Protein AF-Q5NA67-F1 (afdb_monomer_lite)

Radius of gyration: 21.15 Å; chains: 1; bounding box: 62×51×60 Å

Sequence (283 aa):
MPSSVLDLQQENISRIQEDLTSGQLRVTVIGILKDHYSAYRSIHSKIYKILTLCWLNLNVPMFAVVHPMSCLAKIHLNDVRITDEALRRMVILSPSLRVLTLFYCNGPLAMIIASSRKLSSLIIVECNNVRGVVVMPDSPLHNFHCMGSPLSPFNLSGGARLLTDLLFCFNPPILGHQVLREWFRNNLPFLSNITSLSICSNTLQVVSFLRHPGANLDMAILDNFQSLTMLELTMLEFKAVGLGNIFVFLKSCHRPNLKKFLVTDRTIHDSDIRFEEDFPGSL

Foldseek 3Di:
DDDDPDPPPPPFDWDWDWDQDPNFTEIEIDTEDPPLAPVLVVVQVDLGQEYEYECYEFDPVSLVDGAQSANHAEYHYALYAYAQNRQVSVQVSHLNHAYYEHHNYEHNHAEAEQPRLNHQEYYYEAHANHQEYEYDLNHLHAYYAYEEEHPAAYAPPNVLLNHAEYHDEHDYDPPCLVRLLVNLLRCLVSQLNHQEYHYELVSLVSVLVCPPVPNPRDLVSLCSQQNHAYYEYEYQDDDPVSVVSVVSNVVSNVDHNHNYYYYHYDPDDVPPPDDPPDDDDDD

pLDDT: mean 71.64, std 18.31, range [24.86, 95.19]

Secondary structure (DSSP, 8-state):
--------------EEEEEEETTEEEEEEES--SSTTHHHHHHTTS--SEEEEES-EE-GGGGSS----TT--EEEEES-EE-HHHHHHHHHT-TT--EEEEES-BSS--EEEE--TT--EEEEES-TT--EEEE-TT----EEEEEE--SS--B-TTGGGG--EEEEEE---TTHHHHHHHHHHHHGGG-TT-SEEEEEHHHHHHHHHTTSTT----GGGGGTTTT--EEEEEESS--HHHHHHHHHHHTTSSS---SEEEEEE----TT-------PPP--

InterPro domains:
  IPR032675 Leucine-rich repeat domain superfamily [G3DSA:3.80.10.10] (46-275)
  IPR053772 FBD-associated F-box protein At1g61320/At1g61330-like [PTHR34145] (50-263)
  IPR055357 At1g61320/AtMIF1, LRR domain [PF23622] (66-202)

Organism: Oryza sativa subsp. japonica (NCBI:txid39947)

Structure (mmCIF, N/CA/C/O backbone):
data_AF-Q5NA67-F1
#
_entry.id   AF-Q5NA67-F1
#
loop_
_atom_site.group_PDB
_atom_site.id
_atom_site.type_symbol
_atom_site.label_atom_id
_atom_site.label_alt_id
_atom_site.label_comp_id
_atom_site.label_asym_id
_atom_site.label_entity_id
_atom_site.label_seq_id
_atom_site.pdbx_PDB_ins_code
_atom_site.Cartn_x
_atom_site.Cartn_y
_atom_site.Cartn_z
_atom_site.occupancy
_atom_site.B_iso_or_equiv
_atom_site.auth_seq_id
_atom_site.auth_comp_id
_atom_site.auth_asym_id
_atom_site.auth_atom_id
_atom_site.pdbx_PDB_model_num
ATOM 1 N N . MET A 1 1 ? 41.063 -35.921 -4.785 1.00 39.25 1 MET A N 1
ATOM 2 C CA . MET A 1 1 ? 40.232 -34.810 -5.288 1.00 39.25 1 MET A CA 1
ATOM 3 C C . MET A 1 1 ? 39.916 -35.056 -6.749 1.00 39.25 1 MET A C 1
ATOM 5 O O . MET A 1 1 ? 40.856 -35.219 -7.516 1.00 39.25 1 MET A O 1
ATOM 9 N N . PRO A 1 2 ? 38.632 -35.067 -7.122 1.00 29.97 2 PRO A N 1
ATOM 10 C CA . PRO A 1 2 ? 38.226 -34.614 -8.439 1.00 29.97 2 PRO A CA 1
ATOM 11 C C . PRO A 1 2 ? 37.226 -33.462 -8.300 1.00 29.97 2 PRO A C 1
ATOM 13 O O . PRO A 1 2 ? 36.121 -33.608 -7.784 1.00 29.97 2 PRO A O 1
ATOM 16 N N . SER A 1 3 ? 37.661 -32.300 -8.766 1.00 32.56 3 SER A N 1
ATOM 17 C CA . SER A 1 3 ? 36.846 -31.144 -9.105 1.00 32.56 3 SER A CA 1
ATOM 18 C C . SER A 1 3 ? 35.935 -31.495 -10.283 1.00 32.56 3 SER A C 1
ATOM 20 O O . SER A 1 3 ? 36.378 -31.539 -11.426 1.00 32.56 3 SER A O 1
ATOM 22 N N . SER A 1 4 ? 34.663 -31.744 -9.993 1.00 30.34 4 SER A N 1
ATOM 23 C CA . SER A 1 4 ? 33.571 -31.647 -10.965 1.00 30.34 4 SER A CA 1
ATOM 24 C C . SER A 1 4 ? 32.454 -30.836 -10.318 1.00 30.34 4 SER A C 1
ATOM 26 O O . SER A 1 4 ? 31.393 -31.331 -9.955 1.00 30.34 4 SER A O 1
ATOM 28 N N . VAL A 1 5 ? 32.748 -29.554 -10.093 1.00 33.19 5 VAL A N 1
ATOM 29 C CA . VAL A 1 5 ? 31.688 -28.563 -9.934 1.00 33.19 5 VAL A CA 1
ATOM 30 C C . VAL A 1 5 ? 31.055 -28.460 -11.308 1.00 33.19 5 VAL A C 1
ATOM 32 O O . VAL A 1 5 ? 31.714 -28.063 -12.263 1.00 33.19 5 VAL A O 1
ATOM 35 N N . LEU A 1 6 ? 29.815 -28.931 -11.387 1.00 30.88 6 LEU A N 1
ATOM 36 C CA . LEU A 1 6 ? 28.920 -28.761 -12.514 1.00 30.88 6 LEU A CA 1
ATOM 37 C C . LEU A 1 6 ? 29.076 -27.358 -13.108 1.00 30.88 6 LEU A C 1
ATOM 39 O O . LEU A 1 6 ? 28.702 -26.368 -12.477 1.00 30.88 6 LEU A O 1
ATOM 43 N N . ASP A 1 7 ? 29.576 -27.305 -14.340 1.00 28.64 7 ASP A N 1
ATOM 44 C CA . ASP A 1 7 ? 29.301 -26.232 -15.285 1.00 28.64 7 ASP A CA 1
ATOM 45 C C . ASP A 1 7 ? 27.786 -26.212 -15.539 1.00 28.64 7 ASP A C 1
ATOM 47 O O . ASP A 1 7 ? 27.274 -26.730 -16.531 1.00 28.64 7 ASP A O 1
ATOM 51 N N . LEU A 1 8 ? 27.035 -25.630 -14.602 1.00 31.00 8 LEU A N 1
ATOM 52 C CA . LEU A 1 8 ? 25.711 -25.106 -14.885 1.00 31.00 8 LEU A CA 1
ATOM 53 C C . LEU A 1 8 ? 25.929 -23.875 -15.759 1.00 31.00 8 LEU A C 1
ATOM 55 O O . LEU A 1 8 ? 26.087 -22.756 -15.270 1.00 31.00 8 LEU A O 1
ATOM 59 N N . GLN A 1 9 ? 25.964 -24.102 -17.073 1.00 33.19 9 GLN A N 1
ATOM 60 C CA . GLN A 1 9 ? 25.672 -23.058 -18.039 1.00 33.19 9 GLN A CA 1
ATOM 61 C C . GLN A 1 9 ? 24.394 -22.350 -17.579 1.00 33.19 9 GLN A C 1
ATOM 63 O O . GLN A 1 9 ? 23.318 -22.939 -17.504 1.00 33.19 9 GLN A O 1
ATOM 68 N N . GLN A 1 10 ? 24.550 -21.088 -17.192 1.00 38.06 10 GLN A N 1
ATOM 69 C CA . GLN A 1 10 ? 23.479 -20.207 -16.757 1.00 38.06 10 GLN A CA 1
ATOM 70 C C . GLN A 1 10 ? 22.641 -19.855 -17.995 1.00 38.06 10 GLN A C 1
ATOM 72 O O . GLN A 1 10 ? 22.840 -18.821 -18.634 1.00 38.06 10 GLN A O 1
ATOM 77 N N . GLU A 1 11 ? 21.758 -20.767 -18.401 1.00 37.97 11 GLU A N 1
ATOM 78 C CA . GLU A 1 11 ? 20.782 -20.514 -19.454 1.00 37.97 11 GLU A CA 1
ATOM 79 C C . GLU A 1 11 ? 19.858 -19.376 -18.998 1.00 37.97 11 GLU A C 1
ATOM 81 O O . GLU A 1 11 ? 19.119 -19.475 -18.016 1.00 37.97 11 GLU A O 1
ATOM 86 N N . ASN A 1 12 ? 19.958 -18.244 -19.699 1.00 51.28 12 ASN A N 1
ATOM 87 C CA . ASN A 1 12 ? 19.170 -17.038 -19.466 1.00 51.28 12 ASN A CA 1
ATOM 88 C C . ASN A 1 12 ? 17.724 -17.274 -19.920 1.00 51.28 12 ASN A C 1
ATOM 90 O O . ASN A 1 12 ? 17.348 -16.929 -21.040 1.00 51.28 12 ASN A O 1
ATOM 94 N N . ILE A 1 13 ? 16.902 -17.872 -19.064 1.00 50.22 13 ILE A N 1
ATOM 95 C CA . ILE A 1 13 ? 15.503 -18.141 -19.394 1.00 50.22 13 ILE A CA 1
ATOM 96 C C . ILE A 1 13 ? 14.658 -16.935 -18.975 1.00 50.22 13 ILE A C 1
ATOM 98 O O . ILE A 1 13 ? 14.416 -16.704 -17.791 1.00 50.22 13 ILE A O 1
ATOM 102 N N . SER A 1 14 ? 14.194 -16.166 -19.964 1.00 58.38 14 SER A N 1
ATOM 103 C CA . SER A 1 14 ? 13.065 -15.251 -19.780 1.00 58.38 14 SER A CA 1
ATOM 104 C C . SER A 1 14 ? 11.802 -15.884 -20.359 1.00 58.38 14 SER A C 1
ATOM 106 O O . SER A 1 14 ? 11.823 -16.403 -21.474 1.00 58.38 14 SER A O 1
ATOM 108 N N . ARG A 1 15 ? 10.709 -15.890 -19.594 1.00 64.75 15 ARG A N 1
ATOM 109 C CA . ARG A 1 15 ? 9.411 -16.432 -20.015 1.00 64.75 15 ARG A CA 1
ATOM 110 C C . ARG A 1 15 ? 8.399 -15.299 -20.046 1.00 64.75 15 ARG A C 1
ATOM 112 O O . ARG A 1 15 ? 8.227 -14.599 -19.051 1.00 64.75 15 ARG A O 1
ATOM 119 N N . ILE A 1 16 ? 7.741 -15.137 -21.190 1.00 71.31 16 ILE A N 1
ATOM 120 C CA . ILE A 1 16 ? 6.563 -14.283 -21.340 1.00 71.31 16 ILE A CA 1
ATOM 121 C C . ILE A 1 16 ? 5.359 -15.214 -21.410 1.00 71.31 16 ILE A C 1
ATOM 123 O O . ILE A 1 16 ? 5.291 -16.077 -22.283 1.00 71.31 16 ILE A O 1
ATOM 127 N N . GLN A 1 17 ? 4.432 -15.048 -20.477 1.00 71.62 17 GLN A N 1
ATOM 128 C CA . GLN A 1 17 ? 3.165 -15.761 -20.450 1.00 71.62 17 GLN A CA 1
ATOM 129 C C . GLN A 1 17 ? 2.041 -14.750 -20.649 1.00 71.62 17 GLN A C 1
ATOM 131 O O . GLN A 1 17 ? 1.933 -13.784 -19.895 1.00 71.62 17 GLN A O 1
ATOM 136 N N . GLU A 1 18 ? 1.230 -14.969 -21.678 1.00 75.31 18 GLU A N 1
ATOM 137 C CA . GLU A 1 18 ? 0.019 -14.197 -21.940 1.00 75.31 18 GLU A CA 1
ATOM 138 C C . GLU A 1 18 ? -1.192 -15.071 -21.622 1.00 75.31 18 GLU A C 1
ATOM 140 O O . GLU A 1 18 ? -1.279 -16.211 -22.081 1.00 75.31 18 GLU A O 1
ATOM 145 N N . ASP A 1 19 ? -2.127 -14.539 -20.847 1.00 76.38 19 ASP A N 1
ATOM 146 C CA . ASP A 1 19 ? -3.345 -15.241 -20.469 1.00 76.38 19 ASP A CA 1
ATOM 147 C C . ASP A 1 19 ? -4.546 -14.290 -20.420 1.00 76.38 19 ASP A C 1
ATOM 149 O O . ASP A 1 19 ? -4.422 -13.071 -20.260 1.00 76.38 19 ASP A O 1
ATOM 153 N N . LEU A 1 20 ? -5.737 -14.858 -20.616 1.00 68.12 20 LEU A N 1
ATOM 154 C CA . LEU A 1 20 ? -7.001 -14.133 -20.564 1.00 68.12 20 LEU A CA 1
ATOM 155 C C . LEU A 1 20 ? -7.733 -14.500 -19.270 1.00 68.12 20 LEU A C 1
ATOM 157 O O . LEU A 1 20 ? -8.599 -15.371 -19.257 1.00 68.12 20 LEU A O 1
ATOM 161 N N . THR A 1 21 ? -7.385 -13.843 -18.168 1.00 56.12 21 THR A N 1
ATOM 162 C CA . THR A 1 21 ? -8.049 -14.061 -16.877 1.00 56.12 21 THR A CA 1
ATOM 163 C C . THR A 1 21 ? -9.218 -13.085 -16.725 1.00 56.12 21 THR A C 1
ATOM 165 O O . THR A 1 21 ? -9.046 -11.867 -16.818 1.00 56.12 21 THR A O 1
ATOM 168 N N . SER A 1 22 ? -10.432 -13.596 -16.501 1.00 55.94 22 SER A N 1
ATOM 169 C CA . SER A 1 22 ? -11.634 -12.782 -16.229 1.00 55.94 22 SER A CA 1
ATOM 170 C C . SER A 1 22 ? -11.914 -11.685 -17.277 1.00 55.94 22 SER A C 1
ATOM 172 O O . SER A 1 22 ? -12.297 -10.561 -16.942 1.00 55.94 22 SER A O 1
ATOM 174 N N . GLY A 1 23 ? -11.675 -11.982 -18.562 1.00 62.31 23 GLY A N 1
ATOM 175 C CA . GLY A 1 23 ? -11.887 -11.045 -19.676 1.00 62.31 23 GLY A CA 1
ATOM 176 C C . GLY A 1 23 ? -10.874 -9.892 -19.752 1.00 62.31 23 GLY A C 1
ATOM 177 O O . GLY A 1 23 ? -11.115 -8.889 -20.432 1.00 62.31 23 GLY A O 1
ATOM 178 N N . GLN A 1 24 ? -9.748 -9.991 -19.042 1.00 70.00 24 GLN A N 1
ATOM 179 C CA . GLN A 1 24 ? -8.646 -9.034 -19.100 1.00 70.00 24 GLN A CA 1
ATOM 180 C C . GLN A 1 24 ? -7.406 -9.706 -19.686 1.00 70.00 24 GLN A C 1
ATOM 182 O O . GLN A 1 24 ? -7.029 -10.789 -19.255 1.00 70.00 24 GLN A O 1
ATOM 187 N N . LEU A 1 25 ? -6.757 -9.050 -20.653 1.00 75.94 25 LEU A N 1
ATOM 188 C CA . LEU A 1 25 ? -5.454 -9.495 -21.138 1.00 75.94 25 LEU A CA 1
ATOM 189 C C . LEU A 1 25 ? -4.404 -9.224 -20.057 1.00 75.94 25 LEU A C 1
ATOM 191 O O . LEU A 1 25 ? -4.177 -8.062 -19.679 1.00 75.94 25 LEU A O 1
ATOM 195 N N . ARG A 1 26 ? -3.779 -10.297 -19.578 1.00 77.62 26 ARG A N 1
ATOM 196 C CA . ARG A 1 26 ? -2.676 -10.285 -18.627 1.00 77.62 26 ARG A CA 1
ATOM 197 C C . ARG A 1 26 ? -1.400 -10.728 -19.331 1.00 77.62 26 ARG A C 1
ATOM 199 O O . ARG A 1 26 ? -1.417 -11.588 -20.207 1.00 77.62 26 ARG A O 1
ATOM 206 N N . VAL A 1 27 ? -0.295 -10.104 -18.942 1.00 81.00 27 VAL A N 1
ATOM 207 C CA . VAL A 1 27 ? 1.044 -10.541 -19.324 1.00 81.00 27 VAL A CA 1
ATOM 208 C C . VAL A 1 27 ? 1.911 -10.670 -18.083 1.00 81.00 27 VAL A C 1
ATOM 210 O O . VAL A 1 27 ? 1.958 -9.771 -17.239 1.00 81.00 27 VAL A O 1
ATOM 213 N N . THR A 1 28 ? 2.595 -11.802 -17.982 1.00 78.19 28 THR A N 1
ATOM 214 C CA . THR A 1 28 ? 3.562 -12.096 -16.930 1.00 78.19 28 THR A CA 1
ATOM 215 C C . THR A 1 28 ? 4.929 -12.292 -17.564 1.00 78.19 28 THR A C 1
ATOM 217 O O . THR A 1 28 ? 5.083 -13.105 -18.473 1.00 78.19 28 THR A O 1
ATOM 220 N N . VAL A 1 29 ? 5.919 -11.539 -17.091 1.00 78.44 29 VAL A N 1
ATOM 221 C CA . VAL A 1 29 ? 7.309 -11.637 -17.543 1.00 78.44 29 VAL A CA 1
ATOM 222 C C . VAL A 1 29 ? 8.175 -12.077 -16.377 1.00 78.44 29 VAL A C 1
ATOM 224 O O . VAL A 1 29 ? 8.194 -11.436 -15.326 1.00 78.44 29 VAL A O 1
ATOM 227 N N . ILE A 1 30 ? 8.892 -13.174 -16.580 1.00 73.38 30 ILE A N 1
ATOM 228 C CA . ILE A 1 30 ? 9.708 -13.838 -15.567 1.00 73.38 30 ILE A CA 1
ATOM 229 C C . ILE A 1 30 ? 11.129 -13.969 -16.104 1.00 73.38 30 ILE A C 1
ATOM 231 O O . ILE A 1 30 ? 11.297 -14.495 -17.202 1.00 73.38 30 ILE A O 1
ATOM 235 N N . GLY A 1 31 ? 12.142 -13.551 -15.341 1.00 68.69 31 GLY A N 1
ATOM 236 C CA . GLY A 1 31 ? 13.540 -13.925 -15.596 1.00 68.69 31 GLY A CA 1
ATOM 237 C C . GLY A 1 31 ? 14.553 -12.791 -15.444 1.00 68.69 31 GLY A C 1
ATOM 238 O O . GLY A 1 31 ? 14.195 -11.638 -15.241 1.00 68.69 31 GLY A O 1
ATOM 239 N N . ILE A 1 32 ? 15.838 -13.120 -15.593 1.00 56.81 32 ILE A N 1
ATOM 240 C CA . ILE A 1 32 ? 16.956 -12.169 -15.501 1.00 56.81 32 ILE A CA 1
ATOM 241 C C . ILE A 1 32 ? 17.313 -11.705 -16.921 1.00 56.81 32 ILE A C 1
ATOM 243 O O . ILE A 1 32 ? 18.146 -12.299 -17.602 1.00 56.81 32 ILE A O 1
ATOM 247 N N . LEU A 1 33 ? 16.642 -10.659 -17.410 1.00 52.72 33 LEU A N 1
ATOM 248 C CA . LEU A 1 33 ? 16.927 -10.091 -18.733 1.00 52.72 33 LEU A CA 1
ATOM 249 C C . LEU A 1 33 ? 18.250 -9.303 -18.709 1.00 52.72 33 LEU A C 1
ATOM 251 O O . LEU A 1 33 ? 18.331 -8.264 -18.057 1.00 52.72 33 LEU A O 1
ATOM 255 N N . LYS A 1 34 ? 19.266 -9.769 -19.453 1.00 50.16 34 LYS A N 1
ATOM 256 C CA . LYS A 1 34 ? 20.433 -8.948 -19.843 1.00 50.16 34 LYS A CA 1
ATOM 257 C C . LYS A 1 34 ? 20.105 -8.020 -21.021 1.00 50.16 34 LYS A C 1
ATOM 259 O O . LYS A 1 34 ? 20.556 -6.879 -21.038 1.00 50.16 34 LYS A O 1
ATOM 264 N N . ASP A 1 35 ? 19.259 -8.474 -21.949 1.00 49.84 35 ASP A N 1
ATOM 265 C CA . ASP A 1 35 ? 18.769 -7.669 -23.073 1.00 49.84 35 ASP A CA 1
ATOM 266 C C . ASP A 1 35 ? 17.418 -7.037 -22.738 1.00 49.84 35 ASP A C 1
ATOM 268 O O . ASP A 1 35 ? 16.335 -7.562 -22.992 1.00 49.84 35 ASP A O 1
ATOM 272 N N . HIS A 1 36 ? 17.509 -5.862 -22.130 1.00 51.31 36 HIS A N 1
ATOM 273 C CA . HIS A 1 36 ? 16.397 -5.119 -21.548 1.00 51.31 36 HIS A CA 1
ATOM 274 C C . HIS A 1 36 ? 15.315 -4.647 -22.549 1.00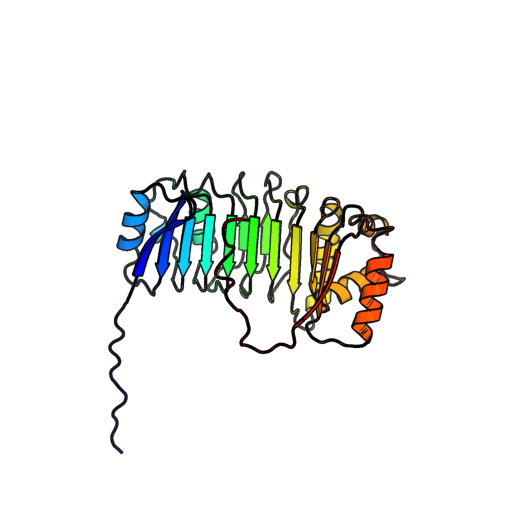 51.31 36 HIS A C 1
ATOM 276 O O . HIS A 1 36 ? 14.215 -4.282 -22.136 1.00 51.31 36 HIS A O 1
ATOM 282 N N . TYR A 1 37 ? 15.602 -4.631 -23.855 1.00 52.25 37 TYR A N 1
ATOM 283 C CA . TYR A 1 37 ? 14.812 -3.882 -24.844 1.00 52.25 37 TYR A CA 1
ATOM 284 C C . TYR A 1 37 ? 13.773 -4.698 -25.629 1.00 52.25 37 TYR A C 1
ATOM 286 O O . TYR A 1 37 ? 12.720 -4.162 -25.978 1.00 52.25 37 TYR A O 1
ATOM 294 N N . SER A 1 38 ? 14.031 -5.971 -25.940 1.00 52.25 38 SER A N 1
ATOM 295 C CA . SER A 1 38 ? 13.191 -6.747 -26.872 1.00 52.25 38 SER A CA 1
ATOM 296 C C . SER A 1 38 ? 11.880 -7.224 -26.237 1.00 52.25 38 SER A C 1
ATOM 298 O O . SER A 1 38 ? 10.816 -7.068 -26.839 1.00 52.25 38 SER A O 1
ATOM 300 N N . ALA A 1 39 ? 11.934 -7.720 -24.997 1.00 53.03 39 ALA A N 1
ATOM 301 C CA . ALA A 1 39 ? 10.761 -8.196 -24.259 1.00 53.03 39 ALA A CA 1
ATOM 302 C C . ALA A 1 39 ? 9.743 -7.072 -24.001 1.00 53.03 39 ALA A C 1
ATOM 304 O O . ALA A 1 39 ? 8.544 -7.257 -24.203 1.00 53.03 39 ALA A O 1
ATOM 305 N N . TYR A 1 40 ? 10.218 -5.875 -23.644 1.00 56.22 40 TYR A N 1
ATOM 306 C CA . TYR A 1 40 ? 9.353 -4.718 -23.406 1.00 56.22 40 TYR A CA 1
ATOM 307 C C . TYR A 1 40 ? 8.676 -4.217 -24.682 1.00 56.22 40 TYR A C 1
ATOM 309 O O . TYR A 1 40 ? 7.483 -3.916 -24.669 1.00 56.22 40 TYR A O 1
ATOM 317 N N . ARG A 1 41 ? 9.382 -4.222 -25.821 1.00 57.06 41 ARG A N 1
ATOM 318 C CA . ARG A 1 41 ? 8.809 -3.816 -27.115 1.00 57.06 41 ARG A CA 1
ATOM 319 C C . ARG A 1 41 ? 7.589 -4.653 -27.513 1.00 57.06 41 ARG A C 1
ATOM 321 O O . ARG A 1 41 ? 6.650 -4.105 -28.084 1.00 57.06 41 ARG A O 1
ATOM 328 N N . SER A 1 42 ? 7.581 -5.942 -27.165 1.00 54.38 42 SER A N 1
ATOM 329 C CA . SER A 1 42 ? 6.450 -6.846 -27.418 1.00 54.38 42 SER A CA 1
ATOM 330 C C . SER A 1 42 ? 5.243 -6.583 -26.506 1.00 54.38 42 SER A C 1
ATOM 332 O O . SER A 1 42 ? 4.112 -6.865 -26.896 1.00 54.38 42 SER A O 1
ATOM 334 N N . ILE A 1 43 ? 5.451 -6.019 -25.311 1.00 58.44 43 ILE A N 1
ATOM 335 C CA . ILE A 1 43 ? 4.362 -5.645 -24.391 1.00 58.44 43 ILE A CA 1
ATOM 336 C C . ILE A 1 43 ? 3.610 -4.414 -24.926 1.00 58.44 43 ILE A C 1
ATOM 338 O O . ILE A 1 43 ? 2.400 -4.291 -24.753 1.00 58.44 43 ILE A O 1
ATOM 342 N N . HIS A 1 44 ? 4.306 -3.521 -25.634 1.00 57.16 44 HIS A N 1
ATOM 343 C CA . HIS A 1 44 ? 3.753 -2.250 -26.110 1.00 57.16 44 HIS A CA 1
ATOM 344 C C . HIS A 1 44 ? 2.774 -2.352 -27.288 1.00 57.16 44 HIS A C 1
ATOM 346 O O . HIS A 1 44 ? 2.085 -1.375 -27.571 1.00 57.16 44 HIS A O 1
ATOM 352 N N . SER A 1 45 ? 2.687 -3.491 -27.979 1.00 52.12 45 SER A N 1
ATOM 353 C CA . SER A 1 45 ? 1.814 -3.644 -29.155 1.00 52.12 45 SER A CA 1
ATOM 354 C C . SER A 1 45 ? 0.383 -4.085 -28.824 1.00 52.12 45 SER A C 1
ATOM 356 O O . SER A 1 45 ? -0.453 -4.160 -29.725 1.00 52.12 45 SER A O 1
ATOM 358 N N . LYS A 1 46 ? 0.079 -4.382 -27.553 1.00 60.62 46 LYS A N 1
ATOM 359 C CA . LYS A 1 46 ? -1.171 -5.034 -27.134 1.00 60.62 46 LYS A CA 1
ATOM 360 C C . LYS A 1 46 ? -1.856 -4.311 -25.969 1.00 60.62 46 LYS A C 1
ATOM 362 O O . LYS A 1 46 ? -1.243 -3.603 -25.174 1.00 60.62 46 LYS A O 1
ATOM 367 N N . ILE A 1 47 ? -3.171 -4.509 -25.869 1.00 71.38 47 ILE A N 1
ATOM 368 C CA . ILE A 1 47 ? -4.079 -3.844 -24.920 1.00 71.38 47 ILE A CA 1
ATOM 369 C C . ILE A 1 47 ? -4.092 -4.612 -23.584 1.00 71.38 47 ILE A C 1
ATOM 371 O O . ILE A 1 47 ? -5.111 -5.166 -23.169 1.00 71.38 47 ILE A O 1
ATOM 375 N N . TYR A 1 48 ? -2.943 -4.701 -22.913 1.00 75.06 48 TYR A N 1
ATOM 376 C CA . TYR A 1 48 ? -2.871 -5.360 -21.607 1.00 75.06 48 TYR A CA 1
ATOM 377 C C . TYR A 1 48 ? -3.510 -4.504 -20.518 1.00 75.06 48 TYR A C 1
ATOM 379 O O . TYR A 1 48 ? -3.286 -3.295 -20.444 1.00 75.06 48 TYR A O 1
ATOM 387 N N . LYS A 1 49 ? -4.285 -5.151 -19.644 1.00 87.00 49 LYS A N 1
ATOM 388 C CA . LYS A 1 49 ? -4.848 -4.530 -18.437 1.00 87.00 49 LYS A CA 1
ATOM 389 C C . LYS A 1 49 ? -4.023 -4.838 -17.194 1.00 87.00 49 LYS A C 1
ATOM 391 O O . LYS A 1 49 ? -4.066 -4.052 -16.248 1.00 87.00 49 LYS A O 1
ATOM 396 N N . ILE A 1 50 ? -3.281 -5.945 -17.198 1.00 87.19 50 ILE A N 1
ATOM 397 C CA . ILE A 1 50 ? -2.495 -6.422 -16.058 1.00 87.19 50 ILE A CA 1
ATOM 398 C C . ILE A 1 50 ? -1.082 -6.766 -16.530 1.00 87.19 50 ILE A C 1
ATOM 400 O O . ILE A 1 50 ? -0.919 -7.535 -17.476 1.00 87.19 50 ILE A O 1
ATOM 404 N N . LEU A 1 51 ? -0.080 -6.218 -15.847 1.00 88.25 51 LEU A N 1
ATOM 405 C CA . LEU A 1 51 ? 1.335 -6.518 -16.054 1.00 88.25 51 LEU A CA 1
ATOM 406 C C . LEU A 1 51 ? 1.917 -7.082 -14.759 1.00 88.25 51 LEU A C 1
ATOM 408 O O . LEU A 1 51 ? 1.868 -6.419 -13.724 1.00 88.25 51 LEU A O 1
ATOM 412 N N . THR A 1 52 ? 2.488 -8.280 -14.822 1.00 87.19 52 THR A N 1
ATOM 413 C CA . THR A 1 52 ? 3.235 -8.887 -13.717 1.00 87.19 52 THR A CA 1
ATOM 414 C C . THR A 1 52 ? 4.694 -9.069 -14.122 1.00 87.19 52 THR A C 1
ATOM 416 O O . THR A 1 52 ? 4.980 -9.642 -15.169 1.00 87.19 52 THR A O 1
ATOM 419 N N . LEU A 1 53 ? 5.617 -8.580 -13.299 1.00 88.25 53 LEU A N 1
ATOM 420 C CA . LEU A 1 53 ? 7.059 -8.643 -13.524 1.00 88.25 53 LEU A CA 1
ATOM 421 C C . LEU A 1 53 ? 7.724 -9.326 -12.331 1.00 88.25 53 LEU A C 1
ATOM 423 O O . LEU A 1 53 ? 7.566 -8.857 -11.203 1.00 88.25 53 LEU A O 1
ATOM 427 N N . CYS A 1 54 ? 8.477 -10.395 -12.588 1.00 86.81 54 CYS A N 1
ATOM 428 C CA . CYS A 1 54 ? 9.126 -11.194 -11.550 1.00 86.81 54 CYS A CA 1
ATOM 429 C C . CYS A 1 54 ? 10.633 -11.340 -11.802 1.00 86.81 54 CYS A C 1
ATOM 431 O O . CYS A 1 54 ? 11.033 -11.670 -12.922 1.00 86.81 54 CYS A O 1
ATOM 433 N N . TRP A 1 55 ? 11.453 -11.155 -10.760 1.00 81.88 55 TRP A N 1
ATOM 434 C CA . TRP A 1 55 ? 12.907 -11.419 -10.774 1.00 81.88 55 TRP A CA 1
ATOM 435 C C . TRP A 1 55 ? 13.707 -10.634 -11.826 1.00 81.88 55 TRP A C 1
ATOM 437 O O . TRP A 1 55 ? 14.700 -11.117 -12.371 1.00 81.88 55 TRP A O 1
ATOM 447 N N . LEU A 1 56 ? 13.277 -9.402 -12.113 1.00 81.25 56 LEU A N 1
ATOM 448 C CA . LEU A 1 56 ? 13.843 -8.539 -13.154 1.00 81.25 56 LEU A CA 1
ATOM 449 C C . LEU A 1 56 ? 14.711 -7.412 -12.584 1.00 81.25 56 LEU A C 1
ATOM 451 O O . LEU A 1 56 ? 14.518 -6.973 -11.455 1.00 81.25 56 LEU A O 1
ATOM 455 N N . ASN A 1 57 ? 15.626 -6.881 -13.399 1.00 82.56 57 ASN A N 1
ATOM 456 C CA . ASN A 1 57 ? 16.323 -5.623 -13.119 1.00 82.56 57 ASN A CA 1
ATOM 457 C C . ASN A 1 57 ? 15.799 -4.521 -14.049 1.00 82.56 57 ASN A C 1
ATOM 459 O O . ASN A 1 57 ? 16.080 -4.528 -15.249 1.00 82.56 57 ASN A O 1
ATOM 463 N N . LEU A 1 58 ? 15.017 -3.600 -13.491 1.00 79.06 58 LEU A N 1
ATOM 464 C CA . LEU A 1 58 ? 14.350 -2.521 -14.204 1.00 79.06 58 LEU A CA 1
ATOM 465 C C . LEU A 1 58 ? 15.137 -1.221 -14.072 1.00 79.06 58 LEU A C 1
ATOM 467 O O . LEU A 1 58 ? 15.273 -0.652 -12.986 1.00 79.06 58 LEU A O 1
ATOM 471 N N . ASN A 1 59 ? 15.610 -0.719 -15.209 1.00 73.12 59 ASN A N 1
ATOM 472 C CA . ASN A 1 59 ? 16.334 0.540 -15.303 1.00 73.12 59 ASN A CA 1
ATOM 473 C C . ASN A 1 59 ? 15.588 1.554 -16.186 1.00 73.12 59 ASN A C 1
ATOM 475 O O . ASN A 1 59 ? 14.704 1.224 -16.971 1.00 73.12 59 ASN A O 1
ATOM 479 N N . VAL A 1 60 ? 15.942 2.829 -16.033 1.00 66.94 60 VAL A N 1
ATOM 480 C CA . VAL A 1 60 ? 15.296 3.959 -16.719 1.00 66.94 60 VAL A CA 1
ATOM 481 C C . VAL A 1 60 ? 15.290 3.836 -18.256 1.00 66.94 60 VAL A C 1
ATOM 483 O O . VAL A 1 60 ? 14.253 4.141 -18.854 1.00 66.94 60 VAL A O 1
ATOM 486 N N . PRO A 1 61 ? 16.379 3.385 -18.917 1.00 69.00 61 PRO A N 1
ATOM 487 C CA . PRO A 1 61 ? 16.409 3.208 -20.371 1.00 69.00 61 PRO A CA 1
ATOM 488 C C . PRO A 1 61 ? 15.305 2.305 -20.937 1.00 69.00 61 PRO A C 1
ATOM 490 O O . PRO A 1 61 ? 14.815 2.574 -22.031 1.00 69.00 61 PRO A O 1
ATOM 493 N N . MET A 1 62 ? 14.829 1.312 -20.175 1.00 66.31 62 MET A N 1
ATOM 494 C CA . MET A 1 62 ? 13.707 0.444 -20.581 1.00 66.31 62 MET A CA 1
ATOM 495 C C . MET A 1 62 ? 12.408 1.212 -20.839 1.00 66.31 62 MET A C 1
ATOM 497 O O . MET A 1 62 ? 11.539 0.743 -21.566 1.00 66.31 62 MET A O 1
ATOM 501 N N . PHE A 1 63 ? 12.290 2.414 -20.273 1.00 67.94 63 PHE A N 1
ATOM 502 C CA . PHE A 1 63 ? 11.121 3.280 -20.378 1.00 67.94 63 PHE A CA 1
ATOM 503 C C . PHE A 1 63 ? 11.390 4.541 -21.218 1.00 67.94 63 PHE A C 1
ATOM 505 O O . PHE A 1 63 ? 10.604 5.484 -21.174 1.00 67.94 63 PHE A O 1
ATOM 512 N N . ALA A 1 64 ? 12.521 4.618 -21.932 1.00 59.59 64 ALA A N 1
ATOM 513 C CA . ALA A 1 64 ? 12.947 5.829 -22.642 1.00 59.59 64 ALA A CA 1
ATOM 514 C C . ALA A 1 64 ? 12.270 6.039 -24.010 1.00 59.59 64 ALA A C 1
ATOM 516 O O . ALA A 1 64 ? 12.199 7.174 -24.472 1.00 59.59 64 ALA A O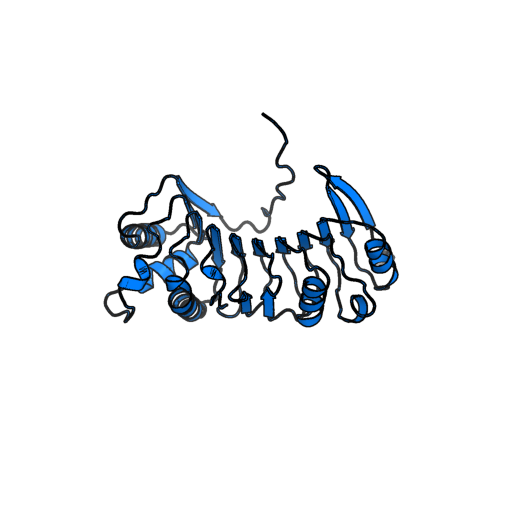 1
ATOM 517 N N . VAL A 1 65 ? 11.755 4.978 -24.643 1.00 54.12 65 VAL A N 1
ATOM 518 C CA . VAL A 1 65 ? 11.116 5.028 -25.975 1.00 54.12 65 VAL A CA 1
ATOM 519 C C . VAL A 1 65 ? 9.785 4.279 -25.927 1.00 54.12 65 VAL A C 1
ATOM 521 O O . VAL A 1 65 ? 9.628 3.210 -26.514 1.00 54.12 65 VAL A O 1
ATOM 524 N N . VAL A 1 66 ? 8.840 4.792 -25.139 1.00 62.75 66 VAL A N 1
ATOM 525 C CA . VAL A 1 66 ? 7.614 4.057 -24.816 1.00 62.75 66 VAL A CA 1
ATOM 526 C C . VAL A 1 66 ? 6.377 4.926 -25.011 1.00 62.75 66 VAL A C 1
ATOM 528 O O . VAL A 1 66 ? 6.282 6.028 -24.474 1.00 62.75 66 VAL A O 1
ATOM 531 N N . HIS A 1 67 ? 5.418 4.408 -25.782 1.00 68.00 67 HIS A N 1
ATOM 532 C CA . HIS A 1 67 ? 4.080 4.984 -25.902 1.00 68.00 67 HIS A CA 1
ATOM 533 C C . HIS A 1 67 ? 3.288 4.746 -24.606 1.00 68.00 67 HIS A C 1
ATOM 535 O O . HIS A 1 67 ? 3.479 3.707 -23.967 1.00 68.00 67 HIS A O 1
ATOM 541 N N . PRO A 1 68 ? 2.370 5.649 -24.219 1.00 76.62 68 PRO A N 1
ATOM 542 C CA . PRO A 1 68 ? 1.513 5.433 -23.059 1.00 76.62 68 PRO A CA 1
ATOM 543 C C . PRO A 1 68 ? 0.774 4.088 -23.132 1.00 76.62 68 PRO A C 1
ATOM 545 O O . PRO A 1 68 ? 0.066 3.793 -24.094 1.00 76.62 68 PRO A O 1
ATOM 548 N N . MET A 1 69 ? 0.902 3.283 -22.080 1.00 81.12 69 MET A N 1
ATOM 549 C CA . MET A 1 69 ? 0.169 2.039 -21.851 1.00 81.12 69 MET A CA 1
ATOM 550 C C . MET A 1 69 ? -1.224 2.365 -21.298 1.00 81.12 69 MET A C 1
ATOM 552 O O . MET A 1 69 ? -1.574 2.051 -20.161 1.00 81.12 69 MET A O 1
ATOM 556 N N . SER A 1 70 ? -2.034 3.044 -22.112 1.00 84.25 70 SER A N 1
ATOM 557 C CA . SER A 1 70 ? -3.300 3.670 -21.702 1.00 84.25 70 SER A CA 1
ATOM 558 C C . SER A 1 70 ? -4.348 2.709 -21.135 1.00 84.25 70 SER A C 1
ATOM 560 O O . SER A 1 70 ? -5.264 3.147 -20.439 1.00 84.25 70 SER A O 1
ATOM 562 N N . CYS A 1 71 ? -4.230 1.412 -21.414 1.00 86.00 71 CYS A N 1
ATOM 563 C CA . CYS A 1 71 ? -5.159 0.383 -20.950 1.00 86.00 71 CYS A CA 1
ATOM 564 C C . CYS A 1 71 ? -4.663 -0.376 -19.715 1.00 86.00 71 CYS A C 1
ATOM 566 O O . CYS A 1 71 ? -5.450 -1.101 -19.101 1.00 86.00 71 CYS A O 1
ATOM 568 N N . LEU A 1 72 ? -3.401 -0.174 -19.324 1.00 88.19 72 LEU A N 1
ATOM 569 C CA . LEU A 1 72 ? -2.802 -0.865 -18.197 1.00 88.19 72 LEU A CA 1
ATOM 570 C C . LEU A 1 72 ? -3.400 -0.339 -16.889 1.00 88.19 72 LEU A C 1
ATOM 572 O O . LEU A 1 72 ? -3.269 0.838 -16.547 1.00 88.19 72 LEU A O 1
ATOM 576 N N . ALA A 1 73 ? -4.100 -1.220 -16.179 1.00 92.06 73 ALA A N 1
ATOM 577 C CA . ALA A 1 73 ? -4.860 -0.907 -14.976 1.00 92.06 73 ALA A CA 1
ATOM 578 C C . ALA A 1 73 ? -4.222 -1.484 -13.707 1.00 92.06 73 ALA A C 1
ATOM 580 O O . ALA A 1 73 ? -4.456 -0.952 -12.621 1.00 92.06 73 ALA A O 1
ATOM 581 N N . LYS A 1 74 ? -3.427 -2.553 -13.822 1.00 93.62 74 LYS A N 1
ATOM 582 C CA . LYS A 1 74 ? -2.749 -3.194 -12.693 1.00 93.62 74 LYS A CA 1
ATOM 583 C C . LYS A 1 74 ? -1.295 -3.496 -13.028 1.00 93.62 74 LYS A C 1
ATOM 585 O O . LYS A 1 74 ? -1.007 -4.021 -14.103 1.00 93.62 74 LYS A O 1
ATOM 590 N N . ILE A 1 75 ? -0.405 -3.194 -12.091 1.00 92.81 75 ILE A N 1
ATOM 591 C CA . ILE A 1 75 ? 1.011 -3.546 -12.167 1.00 92.81 75 ILE A CA 1
ATOM 592 C C . ILE A 1 75 ? 1.397 -4.289 -10.897 1.00 92.81 75 ILE A C 1
ATOM 594 O O . ILE A 1 75 ? 1.174 -3.796 -9.791 1.00 92.81 75 ILE A O 1
ATOM 598 N N . HIS A 1 76 ? 2.012 -5.449 -11.082 1.00 93.12 76 HIS A N 1
ATOM 599 C CA . HIS A 1 76 ? 2.520 -6.294 -10.019 1.00 93.12 76 HIS A CA 1
ATOM 600 C C . HIS A 1 76 ? 4.019 -6.502 -10.213 1.00 93.12 76 HIS A C 1
ATOM 602 O O . HIS A 1 76 ? 4.439 -7.062 -11.223 1.00 93.12 76 HIS A O 1
ATOM 608 N N . LEU A 1 77 ? 4.822 -6.045 -9.259 1.00 93.44 77 LEU A N 1
ATOM 609 C CA . LEU A 1 77 ? 6.261 -6.276 -9.215 1.00 93.44 77 LEU A CA 1
ATOM 610 C C . LEU A 1 77 ? 6.570 -7.261 -8.089 1.00 93.44 77 LEU A C 1
ATOM 612 O O . LEU A 1 77 ? 6.134 -7.043 -6.958 1.00 93.44 77 LEU A O 1
ATOM 616 N N . ASN A 1 78 ? 7.320 -8.317 -8.391 1.00 91.88 78 ASN A N 1
ATOM 617 C CA . ASN A 1 78 ? 7.735 -9.316 -7.413 1.00 91.88 78 ASN A CA 1
ATOM 618 C C . ASN A 1 78 ? 9.236 -9.604 -7.518 1.00 91.88 78 ASN A C 1
ATOM 620 O O . ASN A 1 78 ? 9.720 -10.011 -8.573 1.00 91.88 78 ASN A O 1
ATOM 624 N N . ASP A 1 79 ? 9.968 -9.370 -6.432 1.00 88.62 79 ASP A N 1
ATOM 625 C CA . ASP A 1 79 ? 11.419 -9.560 -6.341 1.00 88.62 79 ASP A CA 1
ATOM 626 C C . ASP A 1 79 ? 12.177 -8.882 -7.500 1.00 88.62 79 ASP A C 1
ATOM 628 O O . ASP A 1 79 ? 13.057 -9.431 -8.163 1.00 88.62 79 ASP A O 1
ATOM 632 N N . VAL A 1 80 ? 11.750 -7.658 -7.817 1.00 88.06 80 VAL A N 1
ATOM 633 C CA . VAL A 1 80 ? 12.310 -6.846 -8.897 1.00 88.06 80 VAL A CA 1
ATOM 634 C C . VAL A 1 80 ? 13.327 -5.864 -8.322 1.00 88.06 80 VAL A C 1
ATOM 636 O O . VAL A 1 80 ? 13.048 -5.163 -7.348 1.00 88.06 80 VAL A O 1
ATOM 639 N N . ARG A 1 81 ? 14.494 -5.746 -8.963 1.00 88.94 81 ARG A N 1
ATOM 640 C CA . ARG A 1 81 ? 15.439 -4.652 -8.715 1.00 88.94 81 ARG A CA 1
ATOM 641 C C . ARG A 1 81 ? 15.007 -3.425 -9.509 1.00 88.94 81 ARG A C 1
ATOM 643 O O . ARG A 1 81 ? 14.996 -3.479 -10.732 1.00 88.94 81 ARG A O 1
ATOM 650 N N . ILE A 1 82 ? 14.648 -2.329 -8.848 1.00 89.69 82 ILE A N 1
ATOM 651 C CA . ILE A 1 82 ? 14.105 -1.128 -9.506 1.00 89.69 82 ILE A CA 1
ATOM 652 C C . ILE A 1 82 ? 14.641 0.153 -8.858 1.00 89.69 82 ILE A C 1
ATOM 654 O O . ILE A 1 82 ? 15.052 0.153 -7.700 1.00 89.69 82 ILE A O 1
ATOM 658 N N . THR A 1 83 ? 14.674 1.248 -9.620 1.00 90.38 83 THR A N 1
ATOM 659 C CA . THR A 1 83 ? 15.022 2.592 -9.129 1.00 90.38 83 THR A CA 1
ATOM 660 C C . THR A 1 83 ? 13.774 3.468 -8.984 1.00 90.38 83 THR A C 1
ATOM 662 O O . THR A 1 83 ? 12.780 3.243 -9.681 1.00 90.38 83 THR A O 1
ATOM 665 N N . ASP A 1 84 ? 13.839 4.512 -8.150 1.00 89.94 84 ASP A N 1
ATOM 666 C CA . ASP A 1 84 ? 12.760 5.508 -8.004 1.00 89.94 84 ASP A CA 1
ATOM 667 C C . ASP A 1 84 ? 12.284 6.048 -9.366 1.00 89.94 84 ASP A C 1
ATOM 669 O O . ASP A 1 84 ? 11.089 6.085 -9.666 1.00 89.94 84 ASP A O 1
ATOM 673 N N . GLU A 1 85 ? 13.230 6.419 -10.233 1.00 89.06 85 GLU A N 1
ATOM 674 C CA . GLU A 1 85 ? 12.938 6.987 -11.552 1.00 89.06 85 GLU A CA 1
ATOM 675 C C . GLU A 1 85 ? 12.299 5.965 -12.503 1.00 89.06 85 GLU A C 1
ATOM 677 O O . GLU A 1 85 ? 11.386 6.312 -13.253 1.00 89.06 85 GLU A O 1
ATOM 682 N N . ALA A 1 86 ? 12.734 4.701 -12.468 1.00 88.56 86 ALA A N 1
ATOM 683 C CA . ALA A 1 86 ? 12.147 3.645 -13.290 1.00 88.56 86 ALA A CA 1
ATOM 684 C C . ALA A 1 86 ? 10.689 3.369 -12.885 1.00 88.56 86 ALA A C 1
ATOM 686 O O . ALA A 1 86 ? 9.808 3.326 -13.747 1.00 88.56 86 ALA A O 1
ATOM 687 N N . LEU A 1 87 ? 10.414 3.273 -11.577 1.00 91.56 87 LEU A N 1
ATOM 688 C CA . LEU A 1 87 ? 9.052 3.117 -11.060 1.00 91.56 87 LEU A CA 1
ATOM 689 C C . LEU A 1 87 ? 8.177 4.317 -11.439 1.00 91.56 87 LEU A C 1
ATOM 691 O O . LEU A 1 87 ? 7.070 4.143 -11.952 1.00 91.56 87 LEU A O 1
ATOM 695 N N . ARG A 1 88 ? 8.688 5.539 -11.244 1.00 89.88 88 ARG A N 1
ATOM 696 C CA . ARG A 1 88 ? 7.982 6.780 -11.584 1.00 89.88 88 ARG A CA 1
ATOM 697 C C . ARG A 1 88 ? 7.603 6.824 -13.062 1.00 89.88 88 ARG A C 1
ATOM 699 O O . ARG A 1 88 ? 6.456 7.132 -13.387 1.00 89.88 88 ARG A O 1
ATOM 706 N N . ARG A 1 89 ? 8.531 6.487 -13.963 1.00 87.38 89 ARG A N 1
ATOM 707 C CA . ARG A 1 89 ? 8.250 6.418 -15.406 1.00 87.38 89 ARG A CA 1
ATOM 708 C C . ARG A 1 89 ? 7.191 5.379 -15.732 1.00 87.38 89 ARG A C 1
ATOM 710 O O . ARG A 1 89 ? 6.271 5.685 -16.482 1.00 87.38 89 ARG A O 1
ATOM 717 N N . MET A 1 90 ? 7.279 4.189 -15.146 1.00 87.50 90 MET A N 1
ATOM 718 C CA . MET A 1 90 ? 6.290 3.135 -15.362 1.00 87.50 90 MET A CA 1
ATOM 719 C C . MET A 1 90 ? 4.874 3.577 -14.946 1.00 87.50 90 MET A C 1
ATOM 721 O O . MET A 1 90 ? 3.914 3.320 -15.674 1.00 87.50 90 MET A O 1
ATOM 725 N N . VAL A 1 91 ? 4.740 4.299 -13.827 1.00 89.62 91 VAL A N 1
ATOM 726 C CA . VAL A 1 91 ? 3.458 4.874 -13.378 1.00 89.62 91 VAL A CA 1
ATOM 727 C C . VAL A 1 91 ? 2.959 5.960 -14.339 1.00 89.62 91 VAL A C 1
ATOM 729 O O . VAL A 1 91 ? 1.789 5.939 -14.713 1.00 89.62 91 VAL A O 1
ATOM 732 N N . ILE A 1 92 ? 3.829 6.867 -14.798 1.00 87.56 92 ILE A N 1
ATOM 733 C CA . ILE A 1 92 ? 3.471 7.934 -15.756 1.00 87.56 92 ILE A CA 1
ATOM 734 C C . ILE A 1 92 ? 2.998 7.361 -17.092 1.00 87.56 92 ILE A C 1
ATOM 736 O O . ILE A 1 92 ? 2.027 7.844 -17.672 1.00 87.56 92 ILE A O 1
ATOM 740 N N . LEU A 1 93 ? 3.663 6.309 -17.566 1.00 86.50 93 LEU A N 1
ATOM 741 C CA . LEU A 1 93 ? 3.296 5.615 -18.795 1.00 86.50 93 LEU A CA 1
ATOM 742 C C . LEU A 1 93 ? 1.980 4.840 -18.663 1.00 86.50 93 LEU A C 1
ATOM 744 O O . LEU A 1 93 ? 1.465 4.380 -19.673 1.00 86.50 93 LEU A O 1
ATOM 748 N N . SER A 1 94 ? 1.413 4.719 -17.462 1.00 88.50 94 SER A N 1
ATOM 749 C CA . SER A 1 94 ? 0.208 3.935 -17.182 1.00 88.50 94 SER A CA 1
ATOM 750 C C . SER A 1 94 ? -0.917 4.834 -16.648 1.00 88.50 94 SER A C 1
ATOM 752 O O . SER A 1 94 ? -1.305 4.727 -15.484 1.00 88.50 94 SER A O 1
ATOM 754 N N . PRO A 1 95 ? -1.495 5.734 -17.467 1.00 89.19 95 PRO A N 1
ATOM 755 C CA . PRO A 1 95 ? -2.457 6.740 -16.995 1.00 89.19 95 PRO A CA 1
ATOM 756 C C . PRO A 1 95 ? -3.787 6.154 -16.484 1.00 89.19 95 PRO A C 1
ATOM 758 O O . PRO A 1 95 ? -4.574 6.855 -15.846 1.00 89.19 95 PRO A O 1
ATOM 761 N N . SER A 1 96 ? -4.061 4.876 -16.763 1.00 90.75 96 SER A N 1
ATOM 762 C CA . SER A 1 96 ? -5.230 4.144 -16.258 1.00 90.75 96 SER A CA 1
ATOM 763 C C . SER A 1 96 ? -4.928 3.261 -15.046 1.00 90.75 96 SER A C 1
ATOM 765 O O . SER A 1 96 ? -5.813 2.514 -14.627 1.00 90.75 96 SER A O 1
ATOM 767 N N . LEU A 1 97 ? -3.723 3.353 -14.471 1.00 92.50 97 LEU A N 1
ATOM 768 C CA . LEU A 1 97 ? -3.279 2.516 -13.361 1.00 92.50 97 LEU A CA 1
ATOM 769 C C . LEU A 1 97 ? -4.148 2.727 -12.118 1.00 92.50 97 LEU A C 1
ATOM 771 O O . LEU A 1 97 ? -4.230 3.837 -11.589 1.00 92.50 97 LEU A O 1
ATOM 775 N N . ARG A 1 98 ? -4.749 1.631 -11.647 1.00 93.81 98 ARG A N 1
ATOM 776 C CA . ARG A 1 98 ? -5.606 1.545 -10.457 1.00 93.81 98 ARG A CA 1
ATOM 777 C C . ARG A 1 98 ? -4.973 0.764 -9.316 1.00 93.81 98 ARG A C 1
ATOM 779 O O . ARG A 1 98 ? -5.258 1.062 -8.160 1.00 93.81 98 ARG A O 1
ATOM 786 N N . VAL A 1 99 ? -4.143 -0.226 -9.635 1.00 94.69 99 VAL A N 1
ATOM 787 C CA . VAL A 1 99 ? -3.508 -1.107 -8.649 1.00 94.69 99 VAL A CA 1
ATOM 788 C C . VAL A 1 99 ? -2.014 -1.169 -8.911 1.00 94.69 99 VAL A C 1
ATOM 790 O O . VAL A 1 99 ? -1.597 -1.487 -10.025 1.00 94.69 99 VAL A O 1
ATOM 793 N N . LEU A 1 100 ? -1.222 -0.901 -7.880 1.00 95.12 100 LEU A N 1
ATOM 794 C CA . LEU A 1 100 ? 0.223 -1.078 -7.900 1.00 95.12 100 LEU A CA 1
ATOM 795 C C . LEU A 1 100 ? 0.630 -1.944 -6.711 1.00 95.12 100 LEU A C 1
ATOM 797 O O . LEU A 1 100 ? 0.354 -1.584 -5.567 1.00 95.12 100 LEU A O 1
ATOM 801 N N . THR A 1 101 ? 1.289 -3.067 -6.979 1.00 95.19 101 THR A N 1
ATOM 802 C CA . THR A 1 101 ? 1.804 -3.943 -5.925 1.00 95.19 101 THR A CA 1
ATOM 803 C C . THR A 1 101 ? 3.303 -4.152 -6.074 1.00 95.19 101 THR A C 1
ATOM 805 O O . THR A 1 101 ? 3.781 -4.430 -7.174 1.00 95.19 101 THR A O 1
ATOM 808 N N . LEU A 1 102 ? 4.033 -4.042 -4.968 1.00 94.19 102 LEU A N 1
ATOM 809 C CA . LEU A 1 102 ? 5.465 -4.291 -4.880 1.00 94.19 102 LEU A CA 1
ATOM 810 C C . LEU A 1 102 ? 5.709 -5.318 -3.777 1.00 94.19 102 LEU A C 1
ATOM 812 O O . LEU A 1 102 ? 5.407 -5.058 -2.615 1.00 94.19 102 LEU A O 1
ATOM 816 N N . PHE A 1 103 ? 6.262 -6.464 -4.148 1.00 92.06 103 PHE A N 1
ATOM 817 C CA . PHE A 1 103 ? 6.644 -7.536 -3.235 1.00 92.06 103 PHE A CA 1
ATOM 818 C C . PHE A 1 103 ? 8.145 -7.762 -3.355 1.00 92.06 103 PHE A C 1
ATOM 820 O O . PHE A 1 103 ? 8.642 -7.885 -4.474 1.00 92.06 103 PHE A O 1
ATOM 827 N N . TYR A 1 104 ? 8.870 -7.768 -2.235 1.00 89.88 104 TYR A N 1
ATOM 828 C CA . TYR A 1 104 ? 10.313 -8.054 -2.177 1.00 89.88 104 TYR A CA 1
ATOM 829 C C . TYR A 1 104 ? 11.165 -7.209 -3.140 1.00 89.88 104 TYR A C 1
ATOM 831 O O . TYR A 1 104 ? 12.254 -7.606 -3.547 1.00 89.88 104 TYR A O 1
ATOM 839 N N . CYS A 1 105 ? 10.667 -6.043 -3.561 1.00 89.62 105 CYS A N 1
ATOM 840 C CA . CYS A 1 105 ? 11.363 -5.216 -4.535 1.00 89.62 105 CYS A CA 1
ATOM 841 C C . CYS A 1 105 ? 12.577 -4.560 -3.876 1.00 89.62 105 CYS A C 1
ATOM 843 O O . CYS A 1 105 ? 12.476 -3.927 -2.824 1.00 89.62 105 CYS A O 1
ATOM 845 N N . ASN A 1 106 ? 13.725 -4.701 -4.531 1.00 81.75 106 ASN A N 1
ATOM 846 C CA . ASN A 1 106 ? 15.033 -4.324 -4.012 1.00 81.75 106 ASN A CA 1
ATOM 847 C C . ASN A 1 106 ? 15.750 -3.368 -4.987 1.00 81.75 106 ASN A C 1
ATOM 849 O O . ASN A 1 106 ? 15.199 -2.948 -6.002 1.00 81.75 106 ASN A O 1
ATOM 853 N N . GLY A 1 107 ? 16.993 -2.982 -4.694 1.00 82.69 107 GLY A N 1
ATOM 854 C CA . GLY A 1 107 ? 17.733 -1.981 -5.483 1.00 82.69 107 GLY A CA 1
ATOM 855 C C . GLY A 1 107 ? 17.633 -0.568 -4.895 1.00 82.69 107 GLY A C 1
ATOM 856 O O . GLY A 1 107 ? 17.258 -0.429 -3.732 1.00 82.69 107 GLY A O 1
ATOM 857 N N . PRO A 1 108 ? 18.008 0.490 -5.635 1.00 86.69 108 PRO A N 1
ATOM 858 C CA . PRO A 1 108 ? 17.993 1.864 -5.134 1.00 86.69 108 PRO A CA 1
ATOM 859 C C . PRO A 1 108 ? 16.576 2.471 -5.209 1.00 86.69 108 PRO A C 1
ATOM 861 O O . PRO A 1 108 ? 16.401 3.580 -5.712 1.00 86.69 108 PRO A O 1
ATOM 864 N N . LEU A 1 109 ? 15.568 1.715 -4.761 1.00 87.69 109 LEU A N 1
ATOM 865 C CA . LEU A 1 109 ? 14.196 2.179 -4.577 1.00 87.69 109 LEU A CA 1
ATOM 866 C C . LEU A 1 109 ? 14.054 2.689 -3.141 1.00 87.69 109 LEU A C 1
ATOM 868 O O . LEU A 1 109 ? 13.887 1.899 -2.214 1.00 87.69 109 LEU A O 1
ATOM 872 N N . ALA A 1 110 ? 14.152 3.999 -2.961 1.00 86.94 110 ALA A N 1
ATOM 873 C CA . ALA A 1 110 ? 14.015 4.660 -1.671 1.00 86.94 110 ALA A CA 1
ATOM 874 C C . ALA A 1 110 ? 12.650 5.338 -1.517 1.00 86.94 110 ALA A C 1
ATOM 876 O O . ALA A 1 110 ? 12.104 5.359 -0.413 1.00 86.94 110 ALA A O 1
ATOM 877 N N . MET A 1 111 ? 12.089 5.882 -2.599 1.00 86.19 111 MET A N 1
ATOM 878 C CA . MET A 1 111 ? 10.865 6.680 -2.558 1.00 86.19 111 MET A CA 1
ATOM 879 C C . MET A 1 111 ? 9.832 6.182 -3.567 1.00 86.19 111 MET A C 1
ATOM 881 O O . MET A 1 111 ? 10.072 6.142 -4.772 1.00 86.19 111 MET A O 1
ATOM 885 N N . ILE A 1 112 ? 8.630 5.875 -3.079 1.00 87.88 112 ILE A N 1
ATOM 886 C CA . ILE A 1 112 ? 7.479 5.530 -3.919 1.00 87.88 112 ILE A CA 1
ATOM 887 C C . ILE A 1 112 ? 6.568 6.749 -4.025 1.00 87.88 112 ILE A C 1
ATOM 889 O O . ILE A 1 112 ? 6.014 7.211 -3.031 1.00 87.88 112 ILE A O 1
ATOM 893 N N . ILE A 1 113 ? 6.386 7.256 -5.244 1.00 86.19 113 ILE A N 1
ATOM 894 C CA . ILE A 1 113 ? 5.510 8.400 -5.516 1.00 86.19 113 ILE A CA 1
ATOM 895 C C . ILE A 1 113 ? 4.282 7.916 -6.291 1.00 86.19 113 ILE A C 1
ATOM 897 O O . ILE A 1 113 ? 4.328 7.699 -7.506 1.00 86.19 113 ILE A O 1
ATOM 901 N N . ALA A 1 114 ? 3.164 7.774 -5.584 1.00 81.94 114 ALA A N 1
ATOM 902 C CA . ALA A 1 114 ? 1.873 7.409 -6.150 1.00 81.94 114 ALA A CA 1
ATOM 903 C C . ALA A 1 114 ? 1.225 8.629 -6.826 1.00 81.94 114 ALA A C 1
ATOM 905 O O . ALA A 1 114 ? 0.427 9.351 -6.232 1.00 81.94 114 ALA A O 1
ATOM 906 N N . SER A 1 115 ? 1.612 8.873 -8.080 1.00 81.06 115 SER A N 1
ATOM 907 C CA . SER A 1 115 ? 1.183 10.036 -8.875 1.00 81.06 115 SER A CA 1
ATOM 908 C C . SER A 1 115 ? -0.008 9.777 -9.808 1.00 81.06 115 SER A C 1
ATOM 910 O O . SER A 1 115 ? -0.546 10.721 -10.388 1.00 81.06 115 SER A O 1
ATOM 912 N N . SER A 1 116 ? -0.448 8.523 -9.963 1.00 84.88 116 SER A N 1
ATOM 913 C CA . SER A 1 116 ? -1.609 8.207 -10.804 1.00 84.88 116 SER A CA 1
ATOM 914 C C . SER A 1 116 ? -2.906 8.697 -10.155 1.00 84.88 116 SER A C 1
ATOM 916 O O . SER A 1 116 ? -3.273 8.269 -9.064 1.00 84.88 116 SER A O 1
ATOM 918 N N . ARG A 1 117 ? -3.664 9.522 -10.887 1.00 86.88 117 ARG A N 1
ATOM 919 C CA . ARG A 1 117 ? -4.982 10.046 -10.472 1.00 86.88 117 ARG A CA 1
ATOM 920 C C . ARG A 1 117 ? -6.089 8.991 -10.412 1.00 86.88 117 ARG A C 1
ATOM 922 O O . ARG A 1 117 ? -7.220 9.313 -10.075 1.00 86.88 117 ARG A O 1
ATOM 929 N N . LYS A 1 118 ? -5.802 7.751 -10.809 1.00 90.94 118 LYS A N 1
ATOM 930 C CA . LYS A 1 118 ? -6.748 6.629 -10.767 1.00 90.94 118 LYS A CA 1
ATOM 931 C C . LYS A 1 118 ? -6.304 5.531 -9.805 1.00 90.94 118 LYS A C 1
ATOM 933 O O . LYS A 1 118 ? -6.989 4.514 -9.724 1.00 90.94 118 LYS A O 1
ATOM 938 N N . LEU A 1 119 ? -5.184 5.718 -9.099 1.00 91.44 119 LEU A N 1
ATOM 939 C CA . LEU A 1 119 ? -4.643 4.712 -8.196 1.00 91.44 119 LEU A CA 1
ATOM 940 C C . LEU A 1 119 ? -5.550 4.558 -6.975 1.00 91.44 119 LEU A C 1
ATOM 942 O O . LEU A 1 119 ? -5.582 5.417 -6.098 1.00 91.44 119 LEU A O 1
ATOM 946 N N . SER A 1 120 ? -6.271 3.443 -6.936 1.00 92.81 120 SER A N 1
ATOM 947 C CA . SER A 1 120 ? -7.182 3.083 -5.853 1.00 92.81 120 SER A CA 1
ATOM 948 C C . SER A 1 120 ? -6.564 2.126 -4.840 1.00 92.81 120 SER A C 1
ATOM 950 O O . SER A 1 120 ? -7.048 2.044 -3.715 1.00 92.81 120 SER A O 1
ATOM 952 N N . SER A 1 121 ? -5.511 1.395 -5.220 1.00 93.50 121 SER A N 1
ATOM 953 C CA . SER A 1 121 ? -4.855 0.416 -4.355 1.00 93.50 121 SER A CA 1
ATOM 954 C C . SER A 1 121 ? -3.337 0.439 -4.518 1.00 93.50 121 SER A C 1
ATOM 956 O O . SER A 1 121 ? -2.822 0.366 -5.638 1.00 93.50 121 SER A O 1
ATOM 958 N N . LEU A 1 122 ? -2.635 0.520 -3.387 1.00 92.94 122 LEU A N 1
ATOM 959 C CA . LEU A 1 122 ? -1.181 0.438 -3.297 1.00 92.94 122 LEU A CA 1
ATOM 960 C C . LEU A 1 122 ? -0.793 -0.581 -2.224 1.00 92.94 122 LEU A C 1
ATOM 962 O O . LEU A 1 122 ? -1.176 -0.438 -1.065 1.00 92.94 122 LEU A O 1
ATOM 966 N N . ILE A 1 123 ? -0.028 -1.595 -2.622 1.00 92.44 123 ILE A N 1
ATOM 967 C CA . ILE A 1 123 ? 0.418 -2.684 -1.748 1.00 92.44 123 ILE A CA 1
ATOM 968 C C . ILE A 1 123 ? 1.943 -2.755 -1.807 1.00 92.44 123 ILE A C 1
ATOM 970 O O . ILE A 1 123 ? 2.516 -2.851 -2.891 1.00 92.44 123 ILE A O 1
ATOM 974 N N . ILE A 1 124 ? 2.601 -2.690 -0.654 1.00 90.56 124 ILE A N 1
ATOM 975 C CA . ILE A 1 124 ? 4.060 -2.717 -0.523 1.00 90.56 124 ILE A CA 1
ATOM 976 C C . ILE A 1 124 ? 4.422 -3.727 0.561 1.00 90.56 124 ILE A C 1
ATOM 978 O O . ILE A 1 124 ? 4.054 -3.552 1.720 1.00 90.56 124 ILE A O 1
ATOM 982 N N . VAL A 1 125 ? 5.155 -4.771 0.197 1.00 89.31 125 VAL A N 1
ATOM 983 C CA . VAL A 1 125 ? 5.508 -5.869 1.100 1.00 89.31 125 VAL A CA 1
ATOM 984 C C . VAL A 1 125 ? 7.000 -6.156 0.995 1.00 89.31 125 VAL A C 1
ATOM 986 O O . VAL A 1 125 ? 7.516 -6.363 -0.103 1.00 89.31 125 VAL A O 1
ATOM 989 N N . GLU A 1 126 ? 7.690 -6.141 2.136 1.00 86.44 126 GLU A N 1
ATOM 990 C CA . GLU A 1 126 ? 9.101 -6.537 2.293 1.00 86.44 126 GLU A CA 1
ATOM 991 C C . GLU A 1 126 ? 10.070 -5.819 1.330 1.00 86.44 126 GLU A C 1
ATOM 993 O O . GLU A 1 126 ? 11.077 -6.362 0.877 1.00 86.44 126 GLU A O 1
ATOM 998 N N . CYS A 1 127 ? 9.770 -4.560 1.001 1.00 86.00 127 CYS A N 1
ATOM 999 C CA . CYS A 1 127 ? 10.628 -3.696 0.189 1.00 86.00 127 CYS A CA 1
ATOM 1000 C C . CYS A 1 127 ? 11.572 -2.893 1.102 1.00 86.00 127 CYS A C 1
ATOM 1002 O O . CYS A 1 127 ? 11.337 -1.718 1.384 1.00 86.00 127 CYS A O 1
ATOM 1004 N N . ASN A 1 128 ? 12.634 -3.535 1.592 1.00 79.25 128 ASN A N 1
ATOM 1005 C CA . ASN A 1 128 ? 13.445 -3.054 2.727 1.00 79.25 128 ASN A CA 1
ATOM 1006 C C . ASN A 1 128 ? 14.207 -1.740 2.493 1.00 79.25 128 ASN A C 1
ATOM 1008 O O . ASN A 1 128 ? 14.561 -1.045 3.444 1.00 79.25 128 ASN A O 1
ATOM 1012 N N . ASN A 1 129 ? 14.453 -1.371 1.234 1.00 82.62 129 ASN A N 1
ATOM 1013 C CA . ASN A 1 129 ? 15.119 -0.110 0.906 1.00 82.62 129 ASN A CA 1
ATOM 1014 C C . ASN A 1 129 ? 14.160 1.085 0.847 1.00 82.62 129 ASN A C 1
ATOM 1016 O O . ASN A 1 129 ? 14.632 2.224 0.828 1.00 82.62 129 ASN A O 1
ATOM 1020 N N . VAL A 1 130 ? 12.842 0.846 0.854 1.00 83.00 130 VAL A N 1
ATOM 1021 C CA . VAL A 1 130 ? 11.838 1.909 0.797 1.00 83.00 130 VAL A CA 1
ATOM 1022 C C . VAL A 1 130 ? 11.848 2.681 2.112 1.00 83.00 130 VAL A C 1
ATOM 1024 O O . VAL A 1 130 ? 11.607 2.155 3.198 1.00 83.00 130 VAL A O 1
ATOM 1027 N N . ARG A 1 131 ? 12.132 3.972 1.985 1.00 77.44 131 ARG A N 1
ATOM 1028 C CA . ARG A 1 131 ? 12.206 4.954 3.067 1.00 77.44 131 ARG A CA 1
ATOM 1029 C C . ARG A 1 131 ? 10.941 5.795 3.142 1.00 77.44 131 ARG A C 1
ATOM 1031 O O . ARG A 1 131 ? 10.559 6.243 4.219 1.00 77.44 131 ARG A O 1
ATOM 1038 N N . GLY A 1 132 ? 10.273 6.010 2.017 1.00 78.56 132 GLY A N 1
ATOM 1039 C CA . GLY A 1 132 ? 9.086 6.844 1.991 1.00 78.56 132 GLY A CA 1
ATOM 1040 C C . GLY A 1 132 ? 8.113 6.466 0.893 1.00 78.56 132 GLY A C 1
ATOM 1041 O O . GLY A 1 132 ? 8.477 6.001 -0.186 1.00 78.56 132 GLY A O 1
ATOM 1042 N N . VAL A 1 133 ? 6.849 6.727 1.191 1.00 82.56 133 VAL A N 1
ATOM 1043 C CA . VAL A 1 133 ? 5.732 6.668 0.260 1.00 82.56 133 VAL A CA 1
ATOM 1044 C C . VAL A 1 133 ? 5.070 8.032 0.304 1.00 82.56 133 VAL A C 1
ATOM 1046 O O . VAL A 1 133 ? 4.804 8.549 1.389 1.00 82.56 133 VAL A O 1
ATOM 1049 N N . VAL A 1 134 ? 4.848 8.617 -0.867 1.00 82.25 134 VAL A N 1
ATOM 1050 C CA . VAL A 1 134 ? 4.131 9.877 -1.035 1.00 82.25 134 VAL A CA 1
ATOM 1051 C C . VAL A 1 134 ? 2.926 9.605 -1.916 1.00 82.25 134 VAL A C 1
ATOM 1053 O O . VAL A 1 134 ? 3.064 9.219 -3.080 1.00 82.25 134 VAL A O 1
ATOM 1056 N N . VAL A 1 135 ? 1.742 9.813 -1.351 1.00 80.06 135 VAL A N 1
ATOM 1057 C CA . VAL A 1 135 ? 0.471 9.731 -2.070 1.00 80.06 135 VAL A CA 1
ATOM 1058 C C . VAL A 1 135 ? 0.046 11.147 -2.429 1.00 80.06 135 VAL A C 1
ATOM 1060 O O . VAL A 1 135 ? 0.053 12.030 -1.577 1.00 80.06 135 VAL A O 1
ATOM 1063 N N . MET A 1 136 ? -0.286 11.389 -3.698 1.00 79.12 136 MET A N 1
ATOM 1064 C CA . MET A 1 136 ? -0.733 12.720 -4.110 1.00 79.12 136 MET A CA 1
ATOM 1065 C C . MET A 1 136 ? -2.079 13.079 -3.454 1.00 79.12 136 MET A C 1
ATOM 1067 O O . MET A 1 136 ? -2.928 12.195 -3.322 1.00 79.12 136 MET A O 1
ATOM 1071 N N . PRO A 1 137 ? -2.321 14.358 -3.100 1.00 75.38 137 PRO A N 1
ATOM 1072 C CA . PRO A 1 137 ? -3.551 14.782 -2.427 1.00 75.38 137 PRO A CA 1
ATOM 1073 C C . PRO A 1 137 ? -4.850 14.390 -3.141 1.00 75.38 137 PRO A C 1
ATOM 1075 O O . PRO A 1 137 ? -5.810 14.004 -2.485 1.00 75.38 137 PRO A O 1
ATOM 1078 N N . ASP A 1 138 ? -4.856 14.425 -4.474 1.00 77.81 138 ASP A N 1
ATOM 1079 C CA . ASP A 1 138 ? -6.027 14.097 -5.301 1.00 77.81 138 ASP A CA 1
ATOM 1080 C C . ASP A 1 138 ? -6.111 12.602 -5.671 1.00 77.81 138 ASP A C 1
ATOM 1082 O O . ASP A 1 138 ? -6.840 12.217 -6.588 1.00 77.81 138 ASP A O 1
ATOM 1086 N N . SER A 1 139 ? -5.320 11.740 -5.022 1.00 80.50 139 SER A N 1
ATOM 1087 C CA . SER A 1 139 ? -5.340 10.301 -5.291 1.00 80.50 139 SER A CA 1
ATOM 1088 C C . SER A 1 139 ? -6.637 9.676 -4.762 1.00 80.50 139 SER A C 1
ATOM 1090 O O . SER A 1 139 ? -6.948 9.848 -3.583 1.00 80.50 139 SER A O 1
ATOM 1092 N N . PRO A 1 140 ? -7.362 8.867 -5.558 1.00 88.62 140 PRO A N 1
ATOM 1093 C CA . PRO A 1 140 ? -8.546 8.137 -5.103 1.00 88.62 140 PRO A CA 1
ATOM 1094 C C . PRO A 1 140 ? -8.158 6.861 -4.334 1.00 88.62 140 PRO A C 1
ATOM 1096 O O . PRO A 1 140 ? -8.701 5.787 -4.589 1.00 88.62 140 PRO A O 1
ATOM 1099 N N . LEU A 1 141 ? -7.155 6.945 -3.453 1.00 89.56 141 LEU A N 1
ATOM 1100 C CA . LEU A 1 141 ? -6.580 5.779 -2.789 1.00 89.56 141 LEU A CA 1
ATOM 1101 C C . LEU A 1 141 ? -7.543 5.259 -1.714 1.00 89.56 141 LEU A C 1
ATOM 1103 O O . LEU A 1 141 ? -7.764 5.921 -0.704 1.00 89.56 141 LEU A O 1
ATOM 1107 N N . HIS A 1 142 ? -8.088 4.064 -1.932 1.00 91.69 142 HIS A N 1
ATOM 1108 C CA . HIS A 1 142 ? -9.019 3.399 -1.016 1.00 91.69 142 HIS A CA 1
ATOM 1109 C C . HIS A 1 142 ? -8.345 2.315 -0.178 1.00 91.69 142 HIS A C 1
ATOM 1111 O O . HIS A 1 142 ? -8.702 2.135 0.987 1.00 91.69 142 HIS A O 1
ATOM 1117 N N . ASN A 1 143 ? -7.344 1.642 -0.756 1.00 91.88 143 ASN A N 1
ATOM 1118 C CA . ASN A 1 143 ? -6.653 0.521 -0.131 1.00 91.88 143 ASN A CA 1
ATOM 1119 C C . ASN A 1 143 ? -5.152 0.807 -0.068 1.00 91.88 143 ASN A C 1
ATOM 1121 O O . ASN A 1 143 ? -4.509 1.027 -1.101 1.00 91.88 143 ASN A O 1
ATOM 1125 N N . PHE A 1 144 ? -4.582 0.764 1.131 1.00 89.88 144 PHE A N 1
ATOM 1126 C CA . PHE A 1 144 ? -3.153 0.948 1.339 1.00 89.88 144 PHE A CA 1
ATOM 1127 C C . PHE A 1 144 ? -2.625 -0.117 2.284 1.00 89.88 144 PHE A C 1
ATOM 1129 O O . PHE A 1 144 ? -2.965 -0.139 3.467 1.00 89.88 144 PHE A O 1
ATOM 1136 N N . HIS A 1 145 ? -1.783 -0.999 1.760 1.00 89.44 145 HIS A N 1
ATOM 1137 C CA . HIS A 1 145 ? -1.191 -2.082 2.531 1.00 89.44 145 HIS A CA 1
ATOM 1138 C C . HIS A 1 145 ? 0.320 -1.924 2.539 1.00 89.44 145 HIS A C 1
ATOM 1140 O O . HIS A 1 145 ? 0.952 -1.861 1.485 1.00 89.44 145 HIS A O 1
ATOM 1146 N N . CYS A 1 146 ? 0.905 -1.871 3.729 1.00 85.62 146 CYS A N 1
ATOM 1147 C CA . CYS A 1 146 ? 2.342 -1.812 3.896 1.00 85.62 146 CYS A CA 1
ATOM 1148 C C . CYS A 1 146 ? 2.797 -2.784 4.985 1.00 85.62 146 CYS A C 1
ATOM 1150 O O . CYS A 1 146 ? 2.361 -2.700 6.137 1.00 85.62 146 CYS A O 1
ATOM 1152 N N . MET A 1 147 ? 3.675 -3.709 4.602 1.00 81.69 147 MET A N 1
ATOM 1153 C CA . MET A 1 147 ? 4.264 -4.704 5.490 1.00 81.69 147 MET A CA 1
ATOM 1154 C C . MET A 1 147 ? 5.783 -4.772 5.289 1.00 81.69 147 MET A C 1
ATOM 1156 O O . MET A 1 147 ? 6.255 -4.718 4.154 1.00 81.69 147 MET A O 1
ATOM 1160 N N . GLY A 1 148 ? 6.546 -4.896 6.376 1.00 76.38 148 GLY A N 1
ATOM 1161 C CA . GLY A 1 148 ? 7.991 -5.159 6.327 1.00 76.38 148 GLY A CA 1
ATOM 1162 C C . GLY A 1 148 ? 8.791 -4.355 7.349 1.00 76.38 148 GLY A C 1
ATOM 1163 O O . GLY A 1 148 ? 8.366 -4.200 8.494 1.00 76.38 148 GLY A O 1
ATOM 1164 N N . SER A 1 149 ? 9.950 -3.833 6.946 1.00 66.38 149 SER A N 1
ATOM 1165 C CA . SER A 1 149 ? 10.854 -3.055 7.813 1.00 66.38 149 SER A CA 1
ATOM 1166 C C . SER A 1 149 ? 11.320 -1.751 7.138 1.00 66.38 149 SER A C 1
ATOM 1168 O O . SER A 1 149 ? 12.496 -1.626 6.797 1.00 66.38 149 SER A O 1
ATOM 1170 N N . PRO A 1 150 ? 10.433 -0.766 6.890 1.00 57.31 150 PRO A N 1
ATOM 1171 C CA . PRO A 1 150 ? 10.814 0.493 6.281 1.00 57.31 150 PRO A CA 1
ATOM 1172 C C . PRO A 1 150 ? 11.737 1.240 7.236 1.00 57.31 150 PRO A C 1
ATOM 1174 O O . PRO A 1 150 ? 11.515 1.311 8.447 1.00 57.31 150 PRO A O 1
ATOM 1177 N N . LEU A 1 151 ? 12.780 1.829 6.667 1.00 53.22 151 LEU A N 1
ATOM 1178 C CA . LEU A 1 151 ? 13.812 2.528 7.427 1.00 53.22 151 LEU A CA 1
ATOM 1179 C C . LEU A 1 151 ? 13.337 3.892 7.970 1.00 53.22 151 LEU A C 1
ATOM 1181 O O . LEU A 1 151 ? 14.037 4.496 8.779 1.00 53.22 151 LEU A O 1
ATOM 1185 N N . SER A 1 152 ? 12.174 4.396 7.538 1.00 58.06 152 SER A N 1
ATOM 1186 C CA . SER A 1 152 ? 11.657 5.716 7.928 1.00 58.06 152 SER A CA 1
ATOM 1187 C C . SER A 1 152 ? 10.131 5.836 7.773 1.00 58.06 152 SER A C 1
ATOM 1189 O O . SER A 1 152 ? 9.515 5.023 7.076 1.00 58.06 152 SER A O 1
ATOM 1191 N N . PRO A 1 153 ? 9.492 6.827 8.431 1.00 57.66 153 PRO A N 1
ATOM 1192 C CA . PRO A 1 153 ? 8.049 6.999 8.351 1.00 57.66 153 PRO A CA 1
ATOM 1193 C C . PRO A 1 153 ? 7.674 7.581 6.987 1.00 57.66 153 PRO A C 1
ATOM 1195 O O . PRO A 1 153 ? 8.270 8.553 6.528 1.00 57.66 153 PRO A O 1
ATOM 1198 N N . PHE A 1 154 ? 6.659 7.015 6.342 1.00 65.44 154 PHE A N 1
ATOM 1199 C CA . PHE A 1 154 ? 6.090 7.573 5.115 1.00 65.44 154 PHE A CA 1
ATOM 1200 C C . PHE A 1 154 ? 4.949 8.553 5.404 1.00 65.44 154 PHE A C 1
ATOM 1202 O O . PHE A 1 154 ? 4.363 8.552 6.481 1.00 65.44 154 PHE A O 1
ATOM 1209 N N . ASN A 1 155 ? 4.613 9.411 4.446 1.00 64.94 155 ASN A N 1
ATOM 1210 C CA . ASN A 1 155 ? 3.568 10.410 4.629 1.00 64.94 155 ASN A CA 1
ATOM 1211 C C . ASN A 1 155 ? 2.424 10.142 3.649 1.00 64.94 155 ASN A C 1
ATOM 1213 O O . ASN A 1 155 ? 2.607 10.243 2.438 1.00 64.94 155 ASN A O 1
ATOM 1217 N N . LEU A 1 156 ? 1.243 9.813 4.170 1.00 67.38 156 LEU A N 1
ATOM 1218 C CA . LEU A 1 156 ? 0.032 9.643 3.368 1.00 67.38 156 LEU A CA 1
ATOM 1219 C C . LEU A 1 156 ? -0.732 10.967 3.163 1.00 67.38 156 LEU A C 1
ATOM 1221 O O . LEU A 1 156 ? -1.893 10.942 2.745 1.00 67.38 156 LEU A O 1
ATOM 1225 N N . SER A 1 157 ? -0.120 12.112 3.498 1.00 59.94 157 SER A N 1
ATOM 1226 C CA . SER A 1 157 ? -0.761 13.430 3.514 1.00 59.94 157 SER A CA 1
ATOM 1227 C C . SER A 1 157 ? -1.619 13.710 2.278 1.00 59.94 157 SER A C 1
ATOM 1229 O O . SER A 1 157 ? -1.266 13.400 1.144 1.00 59.94 157 SER A O 1
ATOM 1231 N N . GLY A 1 158 ? -2.785 14.319 2.514 1.00 57.91 158 GLY A N 1
ATOM 1232 C CA . GLY A 1 158 ? -3.756 14.702 1.485 1.00 57.91 158 GLY A CA 1
ATOM 1233 C C . GLY A 1 158 ? -4.530 13.525 0.879 1.00 57.91 158 GLY A C 1
ATOM 1234 O O . GLY A 1 158 ? -5.758 13.536 0.924 1.00 57.91 158 GLY A O 1
ATOM 1235 N N . GLY A 1 159 ? -3.826 12.508 0.372 1.00 61.59 159 GLY A N 1
ATOM 1236 C CA . GLY A 1 159 ? -4.391 11.400 -0.406 1.00 61.59 159 GLY A CA 1
ATOM 1237 C C . GLY A 1 159 ? -5.037 10.280 0.414 1.00 61.59 159 GLY A C 1
ATOM 1238 O O . GLY A 1 159 ? -5.785 9.479 -0.137 1.00 61.59 159 GLY A O 1
ATOM 1239 N N . ALA A 1 160 ? -4.803 10.223 1.729 1.00 66.81 160 ALA A N 1
ATOM 1240 C CA . ALA A 1 160 ? -5.419 9.225 2.613 1.00 66.81 160 ALA A CA 1
ATOM 1241 C C . ALA A 1 160 ? -6.886 9.498 2.980 1.00 66.81 160 ALA A C 1
ATOM 1243 O O . ALA A 1 160 ? -7.515 8.649 3.601 1.00 66.81 160 ALA A O 1
ATOM 1244 N N . ARG A 1 161 ? -7.471 10.644 2.606 1.00 77.12 161 ARG A N 1
ATOM 1245 C CA . ARG A 1 161 ? -8.844 10.996 3.026 1.00 77.12 161 ARG A CA 1
ATOM 1246 C C . ARG A 1 161 ? -9.907 9.995 2.567 1.00 77.12 161 ARG A C 1
ATOM 1248 O O . ARG A 1 161 ? -10.942 9.877 3.212 1.00 77.12 161 ARG A O 1
ATOM 1255 N N . LEU A 1 162 ? -9.679 9.316 1.445 1.00 86.12 162 LEU A N 1
ATOM 1256 C CA . LEU A 1 162 ? -10.602 8.326 0.880 1.00 86.12 162 LEU A CA 1
ATOM 1257 C C . LEU A 1 162 ? -10.251 6.888 1.280 1.00 86.12 162 LEU A C 1
ATOM 1259 O O . LEU A 1 162 ? -10.910 5.951 0.822 1.00 86.12 162 LEU A O 1
ATOM 1263 N N . LEU A 1 163 ? -9.227 6.719 2.118 1.00 87.88 163 LEU A N 1
ATOM 1264 C CA . LEU A 1 163 ? -8.741 5.421 2.537 1.00 87.88 163 LEU A CA 1
ATOM 1265 C C . LEU A 1 163 ? -9.790 4.744 3.421 1.00 87.88 163 LEU A C 1
ATOM 1267 O O . LEU A 1 163 ? -10.225 5.300 4.429 1.00 87.88 163 LEU A O 1
ATOM 1271 N N . THR A 1 164 ? -10.187 3.538 3.030 1.00 92.00 164 THR A N 1
ATOM 1272 C CA . THR A 1 164 ? -11.176 2.716 3.740 1.00 92.00 164 THR A CA 1
ATOM 1273 C C . THR A 1 164 ? -10.578 1.424 4.275 1.00 92.00 164 THR A C 1
ATOM 1275 O O . THR A 1 164 ? -11.111 0.878 5.244 1.00 92.00 164 THR A O 1
ATOM 1278 N N . ASP A 1 165 ? -9.492 0.946 3.662 1.00 91.81 165 ASP A N 1
ATOM 1279 C CA . ASP A 1 165 ? -8.780 -0.271 4.043 1.00 91.81 165 ASP A CA 1
ATOM 1280 C C . ASP A 1 165 ? -7.280 0.002 4.220 1.00 91.81 165 ASP A C 1
ATOM 1282 O O . ASP A 1 165 ? -6.589 0.454 3.299 1.00 91.81 165 ASP A O 1
ATOM 1286 N N . LEU A 1 166 ? -6.786 -0.259 5.429 1.00 89.25 166 LEU A N 1
ATOM 1287 C CA . LEU A 1 166 ? -5.409 -0.008 5.835 1.00 89.25 166 LEU A CA 1
ATOM 1288 C C . LEU A 1 166 ? -4.811 -1.268 6.454 1.00 89.25 166 LEU A C 1
ATOM 1290 O O . LEU A 1 166 ? -5.240 -1.706 7.520 1.00 89.25 166 LEU A O 1
ATOM 1294 N N . LEU A 1 167 ? -3.755 -1.792 5.834 1.00 87.44 167 LEU A N 1
ATOM 1295 C CA . LEU A 1 167 ? -2.881 -2.792 6.442 1.00 87.44 167 LEU A CA 1
ATOM 1296 C C . LEU A 1 167 ? -1.533 -2.152 6.740 1.00 87.44 167 LEU A C 1
ATOM 1298 O O . LEU A 1 167 ? -0.907 -1.560 5.862 1.00 87.44 167 LEU A O 1
ATOM 1302 N N . PHE A 1 168 ? -1.081 -2.272 7.981 1.00 82.19 168 PHE A N 1
ATOM 1303 C CA . PHE A 1 168 ? 0.128 -1.619 8.457 1.00 82.19 168 PHE A CA 1
ATOM 1304 C C . PHE A 1 168 ? 0.849 -2.498 9.488 1.00 82.19 168 PHE A C 1
ATOM 1306 O O . PHE A 1 168 ? 0.550 -2.493 10.688 1.00 82.19 168 PHE A O 1
ATOM 1313 N N . CYS A 1 169 ? 1.816 -3.280 9.013 1.00 78.81 169 CYS A N 1
ATOM 1314 C CA . CYS A 1 169 ? 2.508 -4.296 9.801 1.00 78.81 169 CYS A CA 1
ATOM 1315 C C . CYS A 1 169 ? 4.026 -4.116 9.707 1.00 78.81 169 CYS A C 1
ATOM 1317 O O . CYS A 1 169 ? 4.634 -4.506 8.713 1.00 78.81 169 CYS A O 1
ATOM 1319 N N . PHE A 1 170 ? 4.647 -3.570 10.757 1.00 73.81 170 PHE A N 1
ATOM 1320 C CA . PHE A 1 170 ? 6.095 -3.366 10.788 1.00 73.81 170 PHE A CA 1
ATOM 1321 C C . PHE A 1 170 ? 6.809 -4.216 11.821 1.00 73.81 170 PHE A C 1
ATOM 1323 O O . PHE A 1 170 ? 6.318 -4.426 12.932 1.00 73.81 170 PHE A O 1
ATOM 1330 N N . ASN A 1 171 ? 8.017 -4.638 11.461 1.00 67.00 171 ASN A N 1
ATOM 1331 C CA . ASN A 1 171 ? 8.994 -5.149 12.405 1.00 67.00 171 ASN A CA 1
ATOM 1332 C C . ASN A 1 171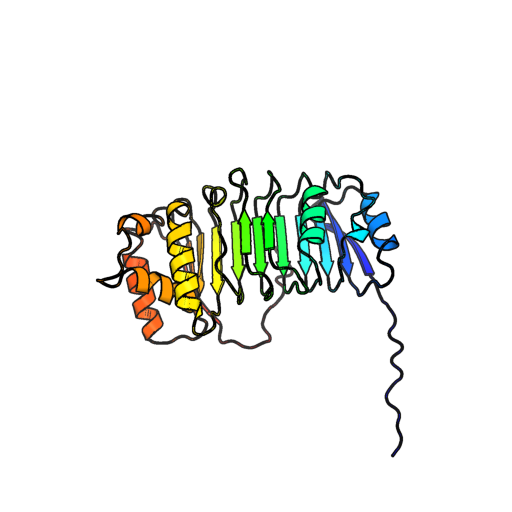 ? 10.081 -4.085 12.632 1.00 67.00 171 ASN A C 1
ATOM 1334 O O . ASN A 1 171 ? 11.150 -4.151 12.028 1.00 67.00 171 ASN A O 1
ATOM 1338 N N . PRO A 1 172 ? 9.793 -3.022 13.411 1.00 58.28 172 PRO A N 1
ATOM 1339 C CA . PRO A 1 172 ? 10.758 -1.955 13.599 1.00 58.28 172 PRO A CA 1
ATOM 1340 C C . PRO A 1 172 ? 12.021 -2.502 14.287 1.00 58.28 172 PRO A C 1
ATOM 1342 O O . PRO A 1 172 ? 11.906 -3.231 15.274 1.00 58.28 172 PRO A O 1
ATOM 1345 N N . PRO A 1 173 ? 13.232 -2.100 13.862 1.00 56.03 173 PRO A N 1
ATOM 1346 C CA . PRO A 1 173 ? 14.394 -2.204 14.738 1.00 56.03 173 PRO A CA 1
ATOM 1347 C C . PRO A 1 173 ? 14.136 -1.395 16.024 1.00 56.03 173 PRO A C 1
ATOM 1349 O O . PRO A 1 173 ? 13.275 -0.520 16.044 1.00 56.03 173 PRO A O 1
ATOM 1352 N N . ILE A 1 174 ? 14.895 -1.636 17.095 1.00 49.72 174 ILE A N 1
ATOM 1353 C CA . ILE A 1 174 ? 14.677 -1.082 18.456 1.00 49.72 174 ILE A CA 1
ATOM 1354 C C . ILE A 1 174 ? 14.443 0.455 18.487 1.00 49.72 174 ILE A C 1
ATOM 1356 O O . ILE A 1 174 ? 13.717 0.962 19.341 1.00 49.72 174 ILE A O 1
ATOM 1360 N N . LEU A 1 175 ? 14.988 1.210 17.524 1.00 49.16 175 LEU A N 1
ATOM 1361 C CA . LEU A 1 175 ? 14.813 2.668 17.379 1.00 49.16 175 LEU A CA 1
ATOM 1362 C C . LEU A 1 175 ? 13.523 3.101 16.636 1.00 49.16 175 LEU A C 1
ATOM 1364 O O . LEU A 1 175 ? 13.168 4.279 16.632 1.00 49.16 175 LEU A O 1
ATOM 1368 N N . GLY A 1 176 ? 12.783 2.173 16.027 1.00 59.72 176 GLY A N 1
ATOM 1369 C CA . GLY A 1 176 ? 11.636 2.444 15.153 1.00 59.72 176 GLY A CA 1
ATOM 1370 C C . GLY A 1 176 ? 10.345 2.853 15.871 1.00 59.72 176 GLY A C 1
ATOM 1371 O O . GLY A 1 176 ? 9.403 3.304 15.222 1.00 59.72 176 GLY A O 1
ATOM 1372 N N . HIS A 1 177 ? 10.285 2.786 17.206 1.00 66.12 177 HIS A N 1
ATOM 1373 C CA . HIS A 1 177 ? 9.111 3.247 17.960 1.00 66.12 177 HIS A CA 1
ATOM 1374 C C . HIS A 1 177 ? 8.891 4.767 17.861 1.00 66.12 177 HIS A C 1
ATOM 1376 O O . HIS A 1 177 ? 7.747 5.216 17.865 1.00 66.12 177 HIS A O 1
ATOM 1382 N N . GLN A 1 178 ? 9.950 5.584 17.780 1.00 67.69 178 GLN A N 1
ATOM 1383 C CA . GLN A 1 178 ? 9.806 7.039 17.586 1.00 67.69 178 GLN A CA 1
ATOM 1384 C C . GLN A 1 178 ? 9.265 7.361 16.190 1.00 67.69 178 GLN A C 1
ATOM 1386 O O . GLN A 1 178 ? 8.273 8.073 16.068 1.00 67.69 178 GLN A O 1
ATOM 1391 N N . VAL A 1 179 ? 9.846 6.728 15.172 1.00 66.69 179 VAL A N 1
ATOM 1392 C CA . VAL A 1 179 ? 9.425 6.811 13.769 1.00 66.69 179 VAL A CA 1
ATOM 1393 C C . VAL A 1 179 ? 7.946 6.452 13.600 1.00 66.69 179 VAL A C 1
ATOM 1395 O O . VAL A 1 179 ? 7.184 7.201 12.991 1.00 66.69 179 VAL A O 1
ATOM 1398 N N . LEU A 1 180 ? 7.508 5.339 14.194 1.00 70.19 180 LEU A N 1
ATOM 1399 C CA . LEU A 1 180 ? 6.108 4.922 14.142 1.00 70.19 180 LEU A CA 1
ATOM 1400 C C . LEU A 1 180 ? 5.182 5.901 14.880 1.00 70.19 180 LEU A C 1
ATOM 1402 O O . LEU A 1 180 ? 4.085 6.176 14.401 1.00 70.19 180 LEU A O 1
ATOM 1406 N N . ARG A 1 181 ? 5.608 6.472 16.016 1.00 72.25 181 ARG A N 1
ATOM 1407 C CA . ARG A 1 181 ? 4.813 7.488 16.731 1.00 72.25 181 ARG A CA 1
ATOM 1408 C C . ARG A 1 181 ? 4.602 8.742 15.893 1.00 72.25 181 ARG A C 1
ATOM 1410 O O . ARG A 1 181 ? 3.477 9.231 15.815 1.00 72.25 181 ARG A O 1
ATOM 1417 N N . GLU A 1 182 ? 5.658 9.251 15.269 1.00 72.81 182 GLU A N 1
ATOM 1418 C CA . GLU A 1 182 ? 5.576 10.411 14.375 1.00 72.81 182 GLU A CA 1
ATOM 1419 C C . GLU A 1 182 ? 4.687 10.121 13.168 1.00 72.81 182 GLU A C 1
ATOM 1421 O O . GLU A 1 182 ? 3.859 10.951 12.795 1.00 72.81 182 GLU A O 1
ATOM 1426 N N . TRP A 1 183 ? 4.793 8.912 12.612 1.00 75.94 183 TRP A N 1
ATOM 1427 C CA . TRP A 1 183 ? 3.919 8.465 11.538 1.00 75.94 183 TRP A CA 1
ATOM 1428 C C . TRP A 1 183 ? 2.445 8.544 11.937 1.00 75.94 183 TRP A C 1
ATOM 1430 O O . TRP A 1 183 ? 1.660 9.201 11.253 1.00 75.94 183 TRP A O 1
ATOM 1440 N N . PHE A 1 184 ? 2.066 7.923 13.057 1.00 74.19 184 PHE A N 1
ATOM 1441 C CA . PHE A 1 184 ? 0.683 7.954 13.527 1.00 74.19 184 PHE A CA 1
ATOM 1442 C C . PHE A 1 184 ? 0.227 9.384 13.799 1.00 74.19 184 PHE A C 1
ATOM 1444 O O . PHE A 1 184 ? -0.835 9.780 13.331 1.00 74.19 184 PHE A O 1
ATOM 1451 N N . ARG A 1 185 ? 1.051 10.198 14.466 1.00 74.50 185 ARG A N 1
ATOM 1452 C CA . ARG A 1 185 ? 0.733 11.606 14.736 1.00 74.50 185 ARG A CA 1
ATOM 1453 C C . ARG A 1 185 ? 0.418 12.392 13.458 1.00 74.50 185 ARG A C 1
ATOM 1455 O O . ARG A 1 185 ? -0.523 13.178 13.454 1.00 74.50 185 ARG A O 1
ATOM 1462 N N . ASN A 1 186 ? 1.178 12.168 12.388 1.00 75.44 186 ASN A N 1
ATOM 1463 C CA . ASN A 1 186 ? 1.031 12.906 11.133 1.00 75.44 186 ASN A CA 1
ATOM 1464 C C . ASN A 1 186 ? -0.115 12.386 10.252 1.00 75.44 186 ASN A C 1
ATOM 1466 O O . ASN A 1 186 ? -0.670 13.154 9.469 1.00 75.44 186 ASN A O 1
ATOM 1470 N N . ASN A 1 187 ? -0.467 11.101 10.363 1.00 76.12 187 ASN A N 1
ATOM 1471 C CA . ASN A 1 187 ? -1.427 10.460 9.462 1.00 76.12 187 ASN A CA 1
ATOM 1472 C C . ASN A 1 187 ? -2.815 10.239 10.081 1.00 76.12 187 ASN A C 1
ATOM 1474 O O . ASN A 1 187 ? -3.794 10.244 9.340 1.00 76.12 187 ASN A O 1
ATOM 1478 N N . LEU A 1 188 ? -2.930 10.099 11.410 1.00 75.75 188 LEU A N 1
ATOM 1479 C CA . LEU A 1 188 ? -4.199 9.826 12.106 1.00 75.75 188 LEU A CA 1
ATOM 1480 C C . LEU A 1 188 ? -5.358 10.763 11.715 1.00 75.75 188 LEU A C 1
ATOM 1482 O O . LEU A 1 188 ? -6.450 10.237 11.498 1.00 75.75 188 LEU A O 1
ATOM 1486 N N . PRO A 1 189 ? -5.168 12.092 11.541 1.00 75.69 189 PRO A N 1
ATOM 1487 C CA . PRO A 1 189 ? -6.249 12.992 11.121 1.00 75.69 189 PRO A CA 1
ATOM 1488 C C . PRO A 1 189 ? -6.901 12.642 9.775 1.00 75.69 189 PRO A C 1
ATOM 1490 O O . PRO A 1 189 ? -7.985 13.134 9.474 1.00 75.69 189 PRO A O 1
ATOM 1493 N N . PHE A 1 190 ? -6.249 11.821 8.948 1.00 75.81 190 PHE A N 1
ATOM 1494 C CA . PHE A 1 190 ? -6.742 11.415 7.632 1.00 75.81 190 PHE A CA 1
ATOM 1495 C C . PHE A 1 190 ? -7.366 10.013 7.623 1.00 75.81 190 PHE A C 1
ATOM 1497 O O . PHE A 1 190 ? -7.812 9.572 6.571 1.00 75.81 190 PHE A O 1
ATOM 1504 N N . LEU A 1 191 ? -7.409 9.315 8.765 1.00 79.25 191 LEU A N 1
ATOM 1505 C CA . LEU A 1 191 ? -7.853 7.917 8.860 1.00 79.25 191 LEU A CA 1
ATOM 1506 C C . LEU A 1 191 ? -9.316 7.749 9.314 1.00 79.25 191 LEU A C 1
ATOM 1508 O O . LEU A 1 191 ? -9.749 6.627 9.553 1.00 79.25 191 LEU A O 1
ATOM 1512 N N . SER A 1 192 ? -10.099 8.831 9.396 1.00 80.06 192 SER A N 1
ATOM 1513 C CA . SER A 1 192 ? -11.493 8.820 9.886 1.00 80.06 192 SER A CA 1
ATOM 1514 C C . SER A 1 192 ? -12.455 7.910 9.105 1.00 80.06 192 SER A C 1
ATOM 1516 O O . SER A 1 192 ? -13.452 7.428 9.652 1.00 80.06 192 SER A O 1
ATOM 1518 N N . ASN A 1 193 ? -12.150 7.649 7.832 1.00 86.50 193 ASN A N 1
ATOM 1519 C CA . ASN A 1 193 ? -12.957 6.819 6.934 1.00 86.50 193 ASN A CA 1
ATOM 1520 C C . ASN A 1 193 ? -12.550 5.337 6.929 1.00 86.50 193 ASN A C 1
ATOM 1522 O O . ASN A 1 193 ? -13.137 4.546 6.190 1.00 86.50 193 ASN A O 1
ATOM 1526 N N . ILE A 1 194 ? -11.576 4.938 7.752 1.00 88.25 194 ILE A N 1
ATOM 1527 C CA . ILE A 1 194 ? -11.126 3.549 7.817 1.00 88.25 194 ILE A CA 1
ATOM 1528 C C . ILE A 1 194 ? -12.243 2.651 8.347 1.00 88.25 194 ILE A C 1
ATOM 1530 O O . ILE A 1 194 ? -12.739 2.818 9.461 1.00 88.25 194 ILE A O 1
ATOM 1534 N N . THR A 1 195 ? -12.599 1.656 7.538 1.00 91.75 195 THR A N 1
ATOM 1535 C CA . THR A 1 195 ? -13.594 0.623 7.857 1.00 91.75 195 THR A CA 1
ATOM 1536 C C . THR A 1 195 ? -12.951 -0.732 8.140 1.00 91.75 195 THR A C 1
ATOM 1538 O O . THR A 1 195 ? -13.529 -1.517 8.896 1.00 91.75 195 THR A O 1
ATOM 1541 N N . SER A 1 196 ? -11.759 -0.972 7.584 1.00 92.06 196 SER A N 1
ATOM 1542 C CA . SER A 1 196 ? -10.933 -2.168 7.757 1.00 92.06 196 SER A CA 1
ATOM 1543 C C . SER A 1 196 ? -9.514 -1.764 8.156 1.00 92.06 196 SER A C 1
ATOM 1545 O O . SER A 1 196 ? -8.853 -1.007 7.442 1.00 92.06 196 SER A O 1
ATOM 1547 N N . LEU A 1 197 ? -9.056 -2.243 9.314 1.00 89.44 197 LEU A N 1
ATOM 1548 C CA . LEU A 1 197 ? -7.709 -2.003 9.827 1.00 89.44 197 LEU A CA 1
ATOM 1549 C C . LEU A 1 197 ? -7.027 -3.331 10.150 1.00 89.44 197 LEU A C 1
ATOM 1551 O O . LEU A 1 197 ? -7.527 -4.093 10.973 1.00 89.44 197 LEU A O 1
ATOM 1555 N N . SER A 1 198 ? -5.856 -3.560 9.564 1.00 89.75 198 SER A N 1
ATOM 1556 C CA . SER A 1 198 ? -4.993 -4.705 9.857 1.00 89.75 198 SER A CA 1
ATOM 1557 C C . SER A 1 198 ? -3.646 -4.219 10.387 1.00 89.75 198 SER A C 1
ATOM 1559 O O . SER A 1 198 ? -2.902 -3.560 9.664 1.00 89.75 198 SER A O 1
ATOM 1561 N N . ILE A 1 199 ? -3.304 -4.510 11.643 1.00 85.69 199 ILE A N 1
ATOM 1562 C CA . ILE A 1 199 ? -2.039 -4.065 12.261 1.00 85.69 199 ILE A CA 1
ATOM 1563 C C . ILE A 1 199 ? -1.358 -5.193 13.023 1.00 85.69 199 ILE A C 1
ATOM 1565 O O . ILE A 1 199 ? -2.015 -6.105 13.513 1.00 85.69 199 ILE A O 1
ATOM 1569 N N . CYS A 1 200 ? -0.034 -5.133 13.164 1.00 82.81 200 CYS A N 1
ATOM 1570 C CA . CYS A 1 200 ? 0.691 -6.120 13.961 1.00 82.81 200 CYS A CA 1
ATOM 1571 C C . CYS A 1 200 ? 0.887 -5.712 15.424 1.00 82.81 200 CYS A C 1
ATOM 1573 O O . CYS A 1 200 ? 0.732 -4.545 15.787 1.00 82.81 200 CYS A O 1
ATOM 1575 N N . SER A 1 201 ? 1.304 -6.666 16.258 1.00 79.81 201 SER A N 1
ATOM 1576 C CA . SER A 1 201 ? 1.595 -6.464 17.684 1.00 79.81 201 SER A CA 1
ATOM 1577 C C . SER A 1 201 ? 2.575 -5.317 17.964 1.00 79.81 201 SER A C 1
ATOM 1579 O O . SER A 1 201 ? 2.396 -4.592 18.942 1.00 79.81 201 SER A O 1
ATOM 1581 N N . ASN A 1 202 ? 3.577 -5.106 17.105 1.00 77.62 202 ASN A N 1
ATOM 1582 C CA . ASN A 1 202 ? 4.550 -4.015 17.251 1.00 77.62 202 ASN A CA 1
ATOM 1583 C C . ASN A 1 202 ? 3.915 -2.644 16.984 1.00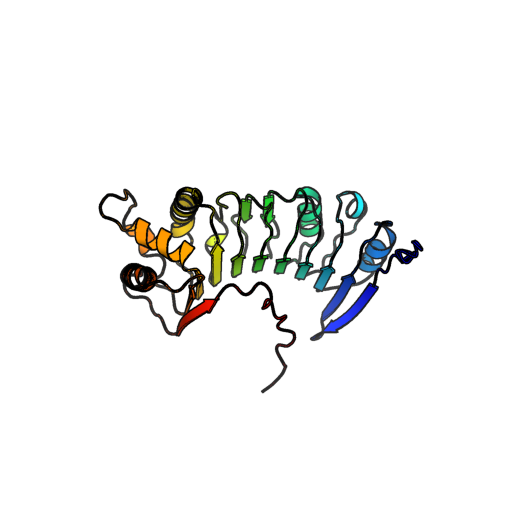 77.62 202 ASN A C 1
ATOM 1585 O O . ASN A 1 202 ? 4.095 -1.698 17.752 1.00 77.62 202 ASN A O 1
ATOM 1589 N N . THR A 1 203 ? 3.126 -2.545 15.913 1.00 77.50 203 THR A N 1
ATOM 1590 C CA . THR A 1 203 ? 2.354 -1.341 15.588 1.00 77.50 203 THR A CA 1
ATOM 1591 C C . THR A 1 203 ? 1.343 -1.044 16.701 1.00 77.50 203 THR A C 1
ATOM 1593 O O . THR A 1 203 ? 1.234 0.096 17.151 1.00 77.50 203 THR A O 1
ATOM 1596 N N . LEU A 1 204 ? 0.654 -2.072 17.204 1.00 79.94 204 LEU A N 1
ATOM 1597 C CA . LEU A 1 204 ? -0.326 -1.960 18.284 1.00 79.94 204 LEU A CA 1
ATOM 1598 C C . LEU A 1 204 ? 0.285 -1.388 19.574 1.00 79.94 204 LEU A C 1
ATOM 1600 O O . LEU A 1 204 ? -0.329 -0.525 20.199 1.00 79.94 204 LEU A O 1
ATOM 1604 N N . GLN A 1 205 ? 1.494 -1.822 19.950 1.00 75.62 205 GLN A N 1
ATOM 1605 C CA . GLN A 1 205 ? 2.234 -1.259 21.088 1.00 75.62 205 GLN A CA 1
ATOM 1606 C C . GLN A 1 205 ? 2.459 0.246 20.929 1.00 75.62 205 GLN A C 1
ATOM 1608 O O . GLN A 1 205 ? 2.262 1.016 21.862 1.00 75.62 205 GLN A O 1
ATOM 1613 N N . VAL A 1 206 ? 2.862 0.701 19.743 1.00 73.19 206 VAL A N 1
ATOM 1614 C CA . VAL A 1 206 ? 3.100 2.130 19.511 1.00 73.19 206 VAL A CA 1
ATOM 1615 C C . VAL A 1 206 ? 1.814 2.937 19.661 1.00 73.19 206 VAL A C 1
ATOM 1617 O O . VAL A 1 206 ? 1.822 3.977 20.321 1.00 73.19 206 VAL A O 1
ATOM 1620 N N . VAL A 1 207 ? 0.710 2.443 19.101 1.00 69.94 207 VAL A N 1
ATOM 1621 C CA . VAL A 1 207 ? -0.592 3.111 19.206 1.00 69.94 207 VAL A CA 1
ATOM 1622 C C . VAL A 1 207 ? -1.076 3.155 20.657 1.00 69.94 207 VAL A C 1
ATOM 1624 O O . VAL A 1 207 ? -1.584 4.187 21.092 1.00 69.94 207 VAL A O 1
ATOM 1627 N N . SER A 1 208 ? -0.873 2.092 21.443 1.00 67.31 208 SER A N 1
ATOM 1628 C CA . SER A 1 208 ? -1.243 2.091 22.864 1.00 67.31 208 SER A CA 1
ATOM 1629 C C . SER A 1 208 ? -0.389 3.060 23.698 1.00 67.31 208 SER A C 1
ATOM 1631 O O . SER A 1 208 ? -0.908 3.702 24.616 1.00 67.31 208 SER A O 1
ATOM 1633 N 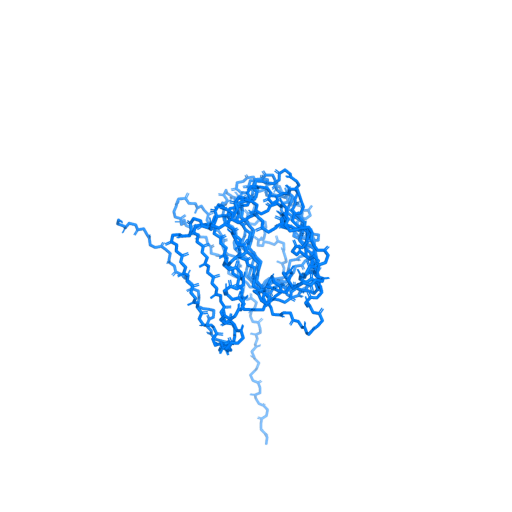N . PHE A 1 209 ? 0.892 3.249 23.355 1.00 65.69 209 PHE A N 1
ATOM 1634 C CA . PHE A 1 209 ? 1.767 4.234 24.004 1.00 65.69 209 PHE A CA 1
ATOM 1635 C C . PHE A 1 209 ? 1.364 5.690 23.744 1.00 65.69 209 PHE A C 1
ATOM 1637 O O . PHE A 1 209 ? 1.620 6.534 24.603 1.00 65.69 209 PHE A O 1
ATOM 1644 N N . LEU A 1 210 ? 0.698 6.001 22.624 1.00 62.12 210 LEU A N 1
ATOM 1645 C CA . LEU A 1 210 ? 0.186 7.355 22.348 1.00 62.12 210 LEU A CA 1
ATOM 1646 C C . LEU A 1 210 ? -0.872 7.820 23.366 1.00 62.12 210 LEU A C 1
ATOM 1648 O O . LEU A 1 210 ? -1.214 8.997 23.385 1.00 62.12 210 LEU A O 1
ATOM 1652 N N . ARG A 1 211 ? -1.363 6.918 24.226 1.00 57.84 211 ARG A N 1
ATOM 1653 C CA . ARG A 1 211 ? -2.340 7.200 25.283 1.00 57.84 211 ARG A CA 1
ATOM 1654 C C . ARG A 1 211 ? -1.779 7.313 26.697 1.00 57.84 211 ARG A C 1
ATOM 1656 O O . ARG A 1 211 ? -2.555 7.550 27.622 1.00 57.84 211 ARG A O 1
ATOM 1663 N N . HIS A 1 212 ? -0.479 7.101 26.903 1.00 54.88 212 HIS A N 1
ATOM 1664 C CA . HIS A 1 212 ? 0.073 7.217 28.252 1.00 54.88 212 HIS A CA 1
ATOM 1665 C C . HIS A 1 212 ? -0.083 8.659 28.775 1.00 54.88 212 HIS A C 1
ATOM 1667 O O . HIS A 1 212 ? 0.207 9.599 28.031 1.00 54.88 212 HIS A O 1
ATOM 1673 N N . PRO A 1 213 ? -0.517 8.854 30.037 1.00 39.38 213 PRO A N 1
ATOM 1674 C CA . PRO A 1 213 ? -0.575 10.179 30.644 1.00 39.38 213 PRO A CA 1
ATOM 1675 C C . PRO A 1 213 ? 0.824 10.810 30.598 1.00 39.38 213 PRO A C 1
ATOM 1677 O O . PRO A 1 213 ? 1.766 10.268 31.172 1.00 39.38 213 PRO A O 1
ATOM 1680 N N . GLY A 1 214 ? 0.968 11.907 29.850 1.00 44.94 214 GLY A N 1
ATOM 1681 C CA . GLY A 1 214 ? 2.255 12.550 29.542 1.00 44.94 214 GLY A CA 1
ATOM 1682 C C . GLY A 1 214 ? 2.620 12.565 28.051 1.00 44.94 214 GLY A C 1
ATOM 1683 O O . GLY A 1 214 ? 3.506 13.316 27.647 1.00 44.94 214 GLY A O 1
ATOM 1684 N N . ALA A 1 215 ? 1.923 11.797 27.208 1.00 54.38 215 ALA A N 1
ATOM 1685 C CA . ALA A 1 215 ? 1.969 11.982 25.763 1.00 54.38 215 ALA A CA 1
ATOM 1686 C C . ALA A 1 215 ? 1.159 13.240 25.399 1.00 54.38 215 ALA A C 1
ATOM 1688 O O . ALA A 1 215 ? -0.066 13.227 25.450 1.00 54.38 215 ALA A O 1
ATOM 1689 N N . ASN A 1 216 ? 1.838 14.335 25.042 1.00 48.78 216 ASN A N 1
ATOM 1690 C CA . ASN A 1 216 ? 1.239 15.589 24.551 1.00 48.78 216 ASN A CA 1
ATOM 1691 C C . ASN A 1 216 ? 0.615 15.429 23.144 1.00 48.78 216 ASN A C 1
ATOM 1693 O O . ASN A 1 216 ? 0.952 16.173 22.222 1.00 48.78 216 ASN A O 1
ATOM 1697 N N . LEU A 1 217 ? -0.230 14.420 22.934 1.00 53.69 217 LEU A N 1
ATOM 1698 C CA . LEU A 1 217 ? -1.073 14.326 21.747 1.00 53.69 217 LEU A CA 1
ATOM 1699 C C . LEU A 1 217 ? -2.466 14.836 22.106 1.00 53.69 217 LEU A C 1
ATOM 1701 O O . LEU A 1 217 ? -3.055 14.382 23.087 1.00 53.69 217 LEU A O 1
ATOM 1705 N N . ASP A 1 218 ? -2.997 15.745 21.289 1.00 52.44 218 ASP A N 1
ATOM 1706 C CA . ASP A 1 218 ? -4.399 16.139 21.372 1.00 52.44 218 ASP A CA 1
ATOM 1707 C C . ASP A 1 218 ? -5.270 14.882 21.300 1.00 52.44 218 ASP A C 1
ATOM 1709 O O . ASP A 1 218 ? -5.289 14.165 20.296 1.00 52.44 218 ASP A O 1
ATOM 1713 N N . MET A 1 219 ? -5.994 14.611 22.388 1.00 50.44 219 MET A N 1
ATOM 1714 C CA . MET A 1 219 ? -6.863 13.441 22.563 1.00 50.44 219 MET A CA 1
ATOM 1715 C C . MET A 1 219 ? -7.885 13.267 21.419 1.00 50.44 219 MET A C 1
ATOM 1717 O O . MET A 1 219 ? -8.341 12.151 21.183 1.00 50.44 219 MET A O 1
ATOM 1721 N N . ALA A 1 220 ? -8.179 14.340 20.671 1.00 49.44 220 ALA A N 1
ATOM 1722 C CA . ALA A 1 220 ? -9.050 14.368 19.492 1.00 49.44 220 ALA A CA 1
ATOM 1723 C C . ALA A 1 220 ? -8.534 13.538 18.296 1.00 49.44 220 ALA A C 1
ATOM 1725 O O . ALA A 1 220 ? -9.314 13.114 17.448 1.00 49.44 220 ALA A O 1
ATOM 1726 N N . ILE A 1 221 ? -7.227 13.263 18.211 1.00 53.09 221 ILE A N 1
ATOM 1727 C CA . ILE A 1 221 ? -6.621 12.531 17.083 1.00 53.09 221 ILE A CA 1
ATOM 1728 C C . ILE A 1 221 ? -7.012 11.032 17.091 1.00 53.09 221 ILE A C 1
ATOM 1730 O O . ILE A 1 221 ? -6.922 10.356 16.063 1.00 53.09 221 ILE A O 1
ATOM 1734 N N . LEU A 1 222 ? -7.489 10.503 18.223 1.00 54.38 222 LEU A N 1
ATOM 1735 C CA . LEU A 1 222 ? -7.847 9.087 18.392 1.00 54.38 222 LEU A CA 1
ATOM 1736 C C . LEU A 1 222 ? -9.340 8.782 18.182 1.00 54.38 222 LEU A C 1
ATOM 1738 O O . LEU A 1 222 ? -9.715 7.611 18.155 1.00 54.38 222 LEU A O 1
ATOM 1742 N N . ASP A 1 223 ? -10.170 9.799 17.932 1.00 62.59 223 ASP A N 1
ATOM 1743 C CA . ASP A 1 223 ? -11.575 9.629 17.521 1.00 62.59 223 ASP A CA 1
ATOM 1744 C C . ASP A 1 223 ? -11.718 9.120 16.075 1.00 62.59 223 ASP A C 1
ATOM 1746 O O . ASP A 1 223 ? -12.814 8.810 15.614 1.00 62.59 223 ASP A O 1
ATOM 1750 N N . ASN A 1 224 ? -10.608 8.977 15.348 1.00 67.81 224 ASN A N 1
ATOM 1751 C CA . ASN A 1 224 ? -10.582 8.705 13.912 1.00 67.81 224 ASN A CA 1
ATOM 1752 C C . ASN A 1 224 ? -10.889 7.247 13.507 1.00 67.81 224 ASN A C 1
ATOM 1754 O O . ASN A 1 224 ? -10.701 6.896 12.353 1.00 67.81 224 ASN A O 1
ATOM 1758 N N . PHE A 1 225 ? -11.387 6.388 14.401 1.00 75.94 225 PHE A N 1
ATOM 1759 C CA . PHE A 1 225 ? -11.769 5.003 14.058 1.00 75.94 225 PHE A CA 1
ATOM 1760 C C . PHE A 1 225 ? -13.258 4.696 14.284 1.00 75.94 225 PHE A C 1
ATOM 1762 O O . PHE A 1 225 ? -13.643 3.538 14.426 1.00 75.94 225 PHE A O 1
ATOM 1769 N N . GLN A 1 226 ? -14.121 5.715 14.298 1.00 76.62 226 GLN A N 1
ATOM 1770 C CA . GLN A 1 226 ? -15.576 5.539 14.464 1.00 76.62 226 GLN A CA 1
ATOM 1771 C C . GLN A 1 226 ? -16.221 4.705 13.341 1.00 76.62 226 GLN A C 1
ATOM 1773 O O . GLN A 1 226 ? -17.195 3.983 13.571 1.00 76.62 226 GLN A O 1
ATOM 1778 N N . SER A 1 227 ? -15.655 4.770 12.133 1.00 84.94 227 SER A N 1
ATOM 1779 C CA . SER A 1 227 ? -16.106 4.012 10.958 1.00 84.94 227 SER A CA 1
ATOM 1780 C C . SER A 1 227 ? -15.623 2.557 10.950 1.00 84.94 227 SER A C 1
ATOM 1782 O O . SER A 1 227 ? -16.007 1.790 10.067 1.00 84.94 227 SER A O 1
ATOM 1784 N N . LEU A 1 228 ? -14.786 2.158 11.915 1.00 87.50 228 LEU A N 1
ATOM 1785 C CA . LEU A 1 228 ? -14.130 0.857 11.919 1.00 87.50 228 LEU A CA 1
ATOM 1786 C C . LEU A 1 228 ? -15.145 -0.271 12.137 1.00 87.50 228 LEU A C 1
ATOM 1788 O O . LEU A 1 228 ? -15.811 -0.339 13.171 1.00 87.50 228 LEU A O 1
ATOM 1792 N N . THR A 1 229 ? -15.222 -1.184 11.168 1.00 91.06 229 THR A N 1
ATOM 1793 C CA . THR A 1 229 ? -16.101 -2.365 11.201 1.00 91.06 229 THR A CA 1
ATOM 1794 C C . THR A 1 229 ? -15.332 -3.681 11.220 1.00 91.06 229 THR A C 1
ATOM 1796 O O . THR A 1 229 ? -15.858 -4.681 11.709 1.00 91.06 229 THR A O 1
ATOM 1799 N N . MET A 1 230 ? -14.085 -3.685 10.746 1.00 91.56 230 MET A N 1
ATOM 1800 C CA . MET A 1 230 ? -13.200 -4.841 10.748 1.00 91.56 230 MET A CA 1
ATOM 1801 C C . MET A 1 230 ? -11.839 -4.467 11.332 1.00 91.56 230 MET A C 1
ATOM 1803 O O . MET A 1 230 ? -11.213 -3.506 10.894 1.00 91.56 230 MET A O 1
ATOM 1807 N N . LEU A 1 231 ? -11.391 -5.244 12.315 1.00 88.88 231 LEU A N 1
ATOM 1808 C CA . LEU A 1 231 ? -10.071 -5.127 12.921 1.00 88.88 231 LEU A CA 1
ATOM 1809 C C . LEU A 1 231 ? -9.389 -6.490 12.876 1.00 88.88 231 LEU A C 1
ATOM 1811 O O . LEU A 1 231 ? -9.910 -7.459 13.430 1.00 88.88 231 LEU A O 1
ATOM 1815 N N . GLU A 1 232 ? -8.226 -6.545 12.246 1.00 90.25 232 GLU A N 1
ATOM 1816 C CA . GLU A 1 232 ? -7.345 -7.703 12.239 1.00 90.25 232 GLU A CA 1
ATOM 1817 C C . GLU A 1 232 ? -6.035 -7.360 12.952 1.00 90.25 232 GLU A C 1
ATOM 1819 O O . GLU A 1 232 ? -5.394 -6.342 12.681 1.00 90.25 232 GLU A O 1
ATOM 1824 N N . LEU A 1 233 ? -5.649 -8.208 13.901 1.00 87.31 233 LEU A N 1
ATOM 1825 C CA . LEU A 1 233 ? -4.423 -8.063 14.668 1.00 87.31 233 LEU A CA 1
ATOM 1826 C C . LEU A 1 233 ? -3.500 -9.247 14.417 1.00 87.31 233 LEU A C 1
ATOM 1828 O O . LEU A 1 233 ? -3.806 -10.362 14.829 1.00 87.31 233 LEU A O 1
ATOM 1832 N N . THR A 1 234 ? -2.348 -8.976 13.811 1.00 85.19 234 THR A N 1
ATOM 1833 C CA . THR A 1 234 ? -1.303 -9.978 13.576 1.00 85.19 234 THR A CA 1
ATOM 1834 C C . THR A 1 234 ? -0.290 -9.962 14.714 1.00 85.19 234 THR A C 1
ATOM 1836 O O . THR A 1 234 ? 0.508 -9.035 14.864 1.00 85.19 234 THR A O 1
ATOM 1839 N N . MET A 1 235 ? -0.288 -10.997 15.534 1.00 81.19 235 MET A N 1
ATOM 1840 C CA . MET A 1 235 ? 0.621 -11.137 16.661 1.00 81.19 235 MET A CA 1
ATOM 1841 C C . MET A 1 235 ? 1.908 -11.795 16.163 1.00 81.19 235 MET A C 1
ATOM 1843 O O . MET A 1 235 ? 1.885 -12.947 15.758 1.00 81.19 235 MET A O 1
ATOM 1847 N N . LEU A 1 236 ? 3.014 -11.043 16.131 1.00 73.25 236 LEU A N 1
ATOM 1848 C CA . LEU A 1 236 ? 4.313 -11.556 15.661 1.00 73.25 236 LEU A CA 1
ATOM 1849 C C . LEU A 1 236 ? 5.030 -12.382 16.744 1.00 73.25 236 LEU A C 1
ATOM 1851 O O . LEU A 1 236 ? 5.847 -13.237 16.433 1.00 73.25 236 LEU A O 1
ATOM 1855 N N . GLU A 1 237 ? 4.693 -12.134 18.015 1.00 69.56 237 GLU A N 1
ATOM 1856 C CA . GLU A 1 237 ? 5.050 -12.949 19.181 1.00 69.56 237 GLU A CA 1
ATOM 1857 C C . GLU A 1 237 ? 3.977 -12.733 20.263 1.00 69.56 237 GLU A C 1
ATOM 1859 O O . GLU A 1 237 ? 3.876 -11.643 20.846 1.00 69.56 237 GLU A O 1
ATOM 1864 N N . PHE A 1 238 ? 3.135 -13.734 20.539 1.00 62.84 238 PHE A N 1
ATOM 1865 C CA . PHE A 1 238 ? 2.031 -13.575 21.490 1.00 62.84 238 PHE A CA 1
ATOM 1866 C C . PHE A 1 238 ? 2.526 -13.518 22.949 1.00 62.84 238 PHE A C 1
ATOM 1868 O O . PHE A 1 238 ? 2.714 -14.532 23.617 1.00 62.84 238 PHE A O 1
ATOM 1875 N N . LYS A 1 239 ? 2.739 -12.304 23.469 1.00 66.75 239 LYS A N 1
ATOM 1876 C CA . LYS A 1 239 ? 3.107 -12.042 24.875 1.00 66.75 239 LYS A CA 1
ATOM 1877 C C . LYS A 1 239 ? 1.914 -11.483 25.655 1.00 66.75 239 LYS A C 1
ATOM 1879 O O . LYS A 1 239 ? 1.084 -10.778 25.088 1.00 66.75 239 LYS A O 1
ATOM 1884 N N . ALA A 1 240 ? 1.867 -11.697 26.975 1.00 61.88 240 ALA A N 1
ATOM 1885 C CA . ALA A 1 240 ? 0.801 -11.177 27.852 1.00 61.88 240 ALA A CA 1
ATOM 1886 C C . ALA A 1 240 ? 0.616 -9.645 27.757 1.00 61.88 240 ALA A C 1
ATOM 1888 O O . ALA A 1 240 ? -0.502 -9.138 27.834 1.00 61.88 240 ALA A O 1
ATOM 1889 N N . VAL A 1 241 ? 1.704 -8.910 27.495 1.00 61.81 241 VAL A N 1
ATOM 1890 C CA . VAL A 1 241 ? 1.696 -7.459 27.222 1.00 61.81 241 VAL A CA 1
ATOM 1891 C C . VAL A 1 241 ? 0.823 -7.107 26.004 1.00 61.81 241 VAL A C 1
ATOM 1893 O O . VAL A 1 241 ? 0.225 -6.035 25.953 1.00 61.81 241 VAL A O 1
ATOM 1896 N N . GLY A 1 242 ? 0.693 -8.024 25.041 1.00 68.31 242 GLY A N 1
ATOM 1897 C CA . GLY A 1 242 ? -0.159 -7.890 23.862 1.00 68.31 242 GLY A CA 1
ATOM 1898 C C . GLY A 1 242 ? -1.630 -7.674 24.207 1.00 68.31 242 GLY A C 1
ATOM 1899 O O . GLY A 1 242 ? -2.235 -6.748 23.676 1.00 68.31 242 GLY A O 1
ATOM 1900 N N . LEU A 1 243 ? -2.181 -8.438 25.159 1.00 72.56 243 LEU A N 1
ATOM 1901 C CA . LEU A 1 243 ? -3.581 -8.302 25.584 1.00 72.56 243 LEU A CA 1
ATOM 1902 C C . LEU A 1 243 ? -3.871 -6.910 26.157 1.00 72.56 243 LEU A C 1
ATOM 1904 O O . LEU A 1 243 ? -4.867 -6.287 25.793 1.00 72.56 243 LEU A O 1
ATOM 1908 N N . GLY A 1 244 ? -2.973 -6.385 26.996 1.00 75.31 244 GLY A N 1
ATOM 1909 C CA . GLY A 1 244 ? -3.102 -5.033 27.547 1.00 75.31 244 GLY A CA 1
ATOM 1910 C C . GLY A 1 244 ? -3.173 -3.963 26.454 1.00 75.31 244 GLY A C 1
ATOM 1911 O O . GLY A 1 244 ? -4.029 -3.081 26.503 1.00 75.31 244 GLY A O 1
ATOM 1912 N N . ASN A 1 245 ? -2.339 -4.082 25.418 1.00 77.31 245 ASN A N 1
ATOM 1913 C CA . ASN A 1 245 ? -2.347 -3.144 24.295 1.00 77.31 245 ASN A CA 1
ATOM 1914 C C . ASN A 1 245 ? -3.632 -3.223 23.463 1.00 77.31 245 ASN A C 1
ATOM 1916 O O . ASN A 1 245 ? -4.130 -2.181 23.040 1.00 77.31 245 ASN A O 1
ATOM 1920 N N . ILE A 1 246 ? -4.204 -4.421 23.283 1.00 80.12 246 ILE A N 1
ATOM 1921 C CA . ILE A 1 246 ? -5.506 -4.603 22.620 1.00 80.12 246 ILE A CA 1
ATOM 1922 C C . ILE A 1 246 ? -6.594 -3.853 23.390 1.00 80.12 246 ILE A C 1
ATOM 1924 O O . ILE A 1 246 ? -7.337 -3.068 22.802 1.00 80.12 246 ILE A O 1
ATOM 1928 N N . PHE A 1 247 ? -6.666 -4.040 24.712 1.00 77.69 247 PHE A N 1
ATOM 1929 C CA . PHE A 1 247 ? -7.659 -3.352 25.541 1.00 77.69 247 PHE A CA 1
ATOM 1930 C C . PHE A 1 247 ? -7.505 -1.830 25.488 1.00 77.69 247 PHE A C 1
ATOM 1932 O O . PHE A 1 247 ? -8.500 -1.116 25.341 1.00 77.69 247 PHE A O 1
ATOM 1939 N N . VAL A 1 248 ? -6.270 -1.323 25.574 1.00 77.94 248 VAL A N 1
ATOM 1940 C CA . VAL A 1 248 ? -5.997 0.116 25.457 1.00 77.94 248 VAL A CA 1
ATOM 1941 C C . VAL A 1 248 ? -6.435 0.636 24.088 1.00 77.94 248 VAL A C 1
ATOM 1943 O O . VAL A 1 248 ? -7.115 1.662 24.030 1.00 77.94 248 VAL A O 1
ATOM 1946 N N . PHE A 1 249 ? -6.112 -0.075 23.005 1.00 78.56 249 PHE A N 1
ATOM 1947 C CA . PHE A 1 249 ? -6.511 0.281 21.642 1.00 78.56 249 PHE A CA 1
ATOM 1948 C C . PHE A 1 249 ? -8.033 0.308 21.466 1.00 78.56 249 PHE A C 1
ATOM 1950 O O . PHE A 1 249 ? -8.579 1.327 21.056 1.00 78.56 249 PHE A O 1
ATOM 1957 N N . LEU A 1 250 ? -8.748 -0.750 21.855 1.00 78.31 250 LEU A N 1
ATOM 1958 C CA . LEU A 1 250 ? -10.209 -0.818 21.723 1.00 78.31 250 LEU A CA 1
ATOM 1959 C C . LEU A 1 250 ? -10.916 0.265 22.545 1.00 78.31 250 LEU A C 1
ATOM 1961 O O . LEU A 1 250 ? -11.863 0.891 22.070 1.00 78.31 250 LEU A O 1
ATOM 1965 N N . LYS A 1 251 ? -10.414 0.562 23.752 1.00 74.94 251 LYS A N 1
ATOM 1966 C CA . LYS A 1 251 ? -10.894 1.693 24.561 1.00 74.94 251 LYS A CA 1
ATOM 1967 C C . LYS A 1 251 ? -10.606 3.042 23.886 1.00 74.94 251 LYS A C 1
ATOM 1969 O O . LYS A 1 251 ? -11.131 4.065 24.327 1.00 74.94 251 LYS A O 1
ATOM 1974 N N . SER A 1 252 ? -9.706 3.085 22.902 1.00 70.50 252 SER A N 1
ATOM 1975 C CA . SER A 1 252 ? -9.318 4.294 22.163 1.00 70.50 252 SER A CA 1
ATOM 1976 C C . SER A 1 252 ? -10.255 4.647 21.036 1.00 70.50 252 SER A C 1
ATOM 1978 O O . SER A 1 252 ? -10.502 5.824 20.824 1.00 70.50 252 SER A O 1
ATOM 1980 N N . CYS A 1 253 ? -10.863 3.655 20.403 1.00 68.12 253 CYS A N 1
ATOM 1981 C CA . CYS A 1 253 ? -11.742 3.850 19.258 1.00 68.12 253 CYS A CA 1
ATOM 1982 C C . CYS A 1 253 ? -13.151 4.388 19.608 1.00 68.12 253 CYS A C 1
ATOM 1984 O O . CYS A 1 253 ? -14.070 4.113 18.851 1.00 68.12 253 CYS A O 1
ATOM 1986 N N . HIS A 1 254 ? -13.344 5.078 20.748 1.00 63.62 254 HIS A N 1
ATOM 1987 C CA . HIS A 1 254 ? -14.612 5.645 21.265 1.00 63.62 254 HIS A CA 1
ATOM 1988 C C . HIS A 1 254 ? -15.905 5.092 20.612 1.00 63.62 254 HIS A C 1
ATOM 1990 O O . HIS A 1 254 ? -16.591 5.795 19.877 1.00 63.62 254 HIS A O 1
ATOM 1996 N N . ARG A 1 255 ? -16.250 3.831 20.936 1.00 63.97 255 ARG A N 1
ATOM 1997 C CA . ARG A 1 255 ? -17.353 3.023 20.355 1.00 63.97 255 ARG A CA 1
ATOM 1998 C C . ARG A 1 255 ? -17.153 2.643 18.873 1.00 63.97 255 ARG A C 1
ATOM 2000 O O . ARG A 1 255 ? -17.910 3.106 18.022 1.00 63.97 255 ARG A O 1
ATOM 2007 N N . PRO A 1 256 ? -16.203 1.746 18.554 1.00 66.75 256 PRO A N 1
ATOM 2008 C CA . PRO A 1 256 ? -16.087 1.235 17.193 1.00 66.75 256 PRO A CA 1
ATOM 2009 C C . PRO A 1 256 ? -17.352 0.444 16.814 1.00 66.75 256 PRO A C 1
ATOM 2011 O O . PRO A 1 256 ? -17.845 -0.357 17.612 1.00 66.75 256 PRO A O 1
ATOM 2014 N N . ASN A 1 257 ? -17.850 0.614 15.585 1.00 78.69 257 ASN A N 1
ATOM 2015 C CA . ASN A 1 257 ? -18.940 -0.194 15.011 1.00 78.69 257 ASN A CA 1
ATOM 2016 C C . ASN A 1 257 ? -18.433 -1.573 14.550 1.00 78.69 257 ASN A C 1
ATOM 2018 O O . ASN A 1 257 ? -18.739 -2.042 13.450 1.00 78.69 257 ASN A O 1
ATOM 2022 N N . LEU A 1 258 ? -17.611 -2.208 15.387 1.00 85.12 258 LEU A N 1
ATOM 2023 C CA . LEU A 1 258 ? -16.847 -3.389 15.032 1.00 85.12 258 LEU A CA 1
ATOM 2024 C C . LEU A 1 258 ? -17.782 -4.585 14.831 1.00 85.12 258 LEU A C 1
ATOM 2026 O O . LEU A 1 258 ? -18.435 -5.048 15.762 1.00 85.12 258 LEU A O 1
ATOM 2030 N N . LYS A 1 259 ? -17.832 -5.088 13.599 1.00 90.06 259 LYS A N 1
ATOM 2031 C CA . LYS A 1 259 ? -18.590 -6.277 13.197 1.00 90.06 259 LYS A CA 1
ATOM 2032 C C . LYS A 1 259 ? -17.714 -7.525 13.185 1.00 90.06 259 LYS A C 1
ATOM 2034 O O . LYS A 1 259 ? -18.215 -8.622 13.405 1.00 90.06 259 LYS A O 1
ATOM 2039 N N . LYS A 1 260 ? -16.417 -7.362 12.910 1.00 90.19 260 LYS A N 1
ATOM 2040 C CA . LYS A 1 260 ? -15.444 -8.453 12.831 1.00 90.19 260 LYS A CA 1
ATOM 2041 C C . LYS A 1 260 ? -14.162 -8.076 13.562 1.00 90.19 260 LYS A C 1
ATOM 2043 O O . LYS A 1 260 ? -13.570 -7.034 13.292 1.00 90.19 260 LYS A O 1
ATOM 2048 N N . PHE A 1 261 ? -13.732 -8.951 14.463 1.00 88.56 261 PHE A N 1
ATOM 2049 C CA . PHE A 1 261 ? -12.460 -8.845 15.161 1.00 88.56 261 PHE A CA 1
ATOM 2050 C C . PHE A 1 261 ? -11.702 -10.157 14.999 1.00 88.56 261 PHE A C 1
ATOM 2052 O O . PHE A 1 261 ? -12.215 -11.209 15.378 1.00 88.56 261 PHE A O 1
ATOM 2059 N N . LEU A 1 262 ? -10.515 -10.095 14.405 1.00 87.50 262 LEU A N 1
ATOM 2060 C CA . LEU A 1 262 ? -9.655 -11.247 14.184 1.00 87.50 262 LEU A CA 1
ATOM 2061 C C . LEU A 1 262 ? -8.308 -11.010 14.861 1.00 87.50 262 LEU A C 1
ATOM 2063 O O . LEU A 1 262 ? -7.723 -9.937 14.742 1.00 87.50 262 LEU A O 1
ATOM 2067 N N . VAL A 1 263 ? -7.813 -12.032 15.549 1.00 84.31 263 VAL A N 1
ATOM 2068 C CA . VAL A 1 263 ? -6.446 -12.072 16.061 1.00 84.31 263 VAL A CA 1
ATOM 2069 C C . VAL A 1 263 ? -5.781 -13.280 15.424 1.00 84.31 263 VAL A C 1
ATOM 2071 O O . VAL A 1 263 ? -6.242 -14.404 15.612 1.00 84.31 263 VAL A O 1
ATOM 2074 N N . THR A 1 264 ? -4.739 -13.039 14.640 1.00 82.06 264 THR A N 1
ATOM 2075 C CA . THR A 1 264 ? -3.919 -14.079 14.024 1.00 82.06 264 THR A CA 1
ATOM 2076 C C . THR A 1 264 ? -2.583 -14.141 14.745 1.00 82.06 264 THR A C 1
ATOM 2078 O O . THR A 1 264 ? -2.014 -13.112 15.104 1.00 82.06 264 THR A O 1
ATOM 2081 N N . ASP A 1 265 ? -2.085 -15.347 14.993 1.00 72.50 265 ASP A N 1
ATOM 2082 C CA . ASP A 1 265 ? -0.716 -15.551 15.460 1.00 72.50 265 ASP A CA 1
ATOM 2083 C C . ASP A 1 265 ? 0.138 -15.903 14.244 1.00 72.50 265 ASP A C 1
ATOM 2085 O O . ASP A 1 265 ? -0.147 -16.872 13.537 1.00 72.50 265 ASP A O 1
ATOM 2089 N N . ARG A 1 266 ? 1.154 -15.089 13.965 1.00 66.44 266 ARG A N 1
ATOM 2090 C CA . ARG A 1 266 ? 2.231 -15.467 13.057 1.00 66.44 266 ARG A CA 1
ATOM 2091 C C . ARG A 1 266 ? 3.433 -15.770 13.928 1.00 66.44 266 ARG A C 1
ATOM 2093 O O . ARG A 1 266 ? 4.298 -14.917 14.107 1.00 66.44 266 ARG A O 1
ATOM 2100 N N . THR A 1 267 ? 3.523 -17.007 14.409 1.00 51.50 267 THR A N 1
ATOM 2101 C CA . THR A 1 267 ? 4.830 -17.577 14.732 1.00 51.50 267 THR A CA 1
ATOM 2102 C C . THR A 1 267 ? 5.667 -17.463 13.468 1.00 51.50 267 THR A C 1
ATOM 2104 O O . THR A 1 267 ? 5.304 -18.049 12.448 1.00 51.50 267 THR A O 1
ATOM 2107 N N . ILE A 1 268 ? 6.718 -16.644 13.502 1.00 41.88 268 ILE A N 1
ATOM 2108 C CA . ILE A 1 268 ? 7.628 -16.448 12.374 1.00 41.88 268 ILE A CA 1
ATOM 2109 C C . ILE A 1 268 ? 8.282 -17.803 12.068 1.00 41.88 268 ILE A C 1
ATOM 2111 O O . ILE A 1 268 ? 9.310 -18.160 12.635 1.00 41.88 268 ILE A O 1
ATOM 2115 N N . HIS A 1 269 ? 7.657 -18.579 11.190 1.00 33.06 269 HIS A N 1
ATOM 2116 C CA . HIS A 1 269 ? 8.334 -19.575 10.388 1.00 33.06 269 HIS A CA 1
ATOM 2117 C C . HIS A 1 269 ? 8.579 -18.933 9.029 1.00 33.06 269 HIS A C 1
ATOM 2119 O O . HIS A 1 269 ? 7.656 -18.462 8.366 1.00 33.06 269 HIS A O 1
ATOM 2125 N N . ASP A 1 270 ? 9.853 -18.899 8.656 1.00 33.19 270 ASP A N 1
ATOM 2126 C CA . ASP A 1 270 ? 10.456 -18.276 7.473 1.00 33.19 270 ASP A CA 1
ATOM 2127 C C . ASP A 1 270 ? 9.980 -18.897 6.131 1.00 33.19 270 ASP A C 1
ATOM 2129 O O . ASP A 1 270 ? 10.672 -18.841 5.120 1.00 33.19 270 ASP A O 1
ATOM 2133 N N . SER A 1 271 ? 8.813 -19.553 6.110 1.00 30.89 271 SER A N 1
ATOM 2134 C CA . SER A 1 271 ? 8.374 -20.444 5.030 1.00 30.89 271 SER A CA 1
ATOM 2135 C C . SER A 1 271 ? 6.883 -20.390 4.661 1.00 30.89 271 SER A C 1
ATOM 2137 O O . SER A 1 271 ? 6.490 -21.113 3.753 1.00 30.89 271 SER A O 1
ATOM 2139 N N . ASP A 1 272 ? 6.045 -19.548 5.279 1.00 30.50 272 ASP A N 1
ATOM 2140 C CA . ASP A 1 272 ? 4.593 -19.516 4.989 1.00 30.50 272 ASP A CA 1
ATOM 2141 C C . ASP A 1 272 ? 4.100 -18.191 4.372 1.00 30.50 272 ASP A C 1
ATOM 2143 O O . ASP A 1 272 ? 3.034 -17.673 4.706 1.00 30.50 272 ASP A O 1
ATOM 2147 N N . ILE A 1 273 ? 4.829 -17.661 3.384 1.00 37.12 273 ILE A N 1
ATOM 2148 C CA . ILE A 1 273 ? 4.190 -16.839 2.341 1.00 37.12 273 ILE A CA 1
ATOM 2149 C C . ILE A 1 273 ? 3.644 -17.815 1.297 1.00 37.12 273 ILE A C 1
ATOM 2151 O O . ILE A 1 273 ? 4.251 -18.064 0.257 1.00 37.12 273 ILE A O 1
ATOM 2155 N N . ARG A 1 274 ? 2.507 -18.438 1.618 1.00 24.91 274 ARG A N 1
ATOM 2156 C CA . ARG A 1 274 ? 1.734 -19.174 0.620 1.00 24.91 274 ARG A CA 1
ATOM 2157 C C . ARG A 1 274 ? 1.093 -18.160 -0.315 1.00 24.91 274 ARG A C 1
ATOM 2159 O O . ARG A 1 274 ? 0.402 -17.242 0.119 1.00 24.91 274 ARG A O 1
ATOM 2166 N N . PHE A 1 275 ? 1.353 -18.346 -1.600 1.00 30.22 275 PHE A N 1
ATOM 2167 C CA . PHE A 1 275 ? 0.577 -17.758 -2.672 1.00 30.22 275 PHE A CA 1
ATOM 2168 C C . PHE A 1 275 ? -0.877 -18.211 -2.484 1.00 30.22 275 PHE A C 1
ATOM 2170 O O . PHE A 1 275 ? -1.164 -19.398 -2.625 1.00 30.22 275 PHE A O 1
ATOM 2177 N N . GLU A 1 276 ? -1.795 -17.296 -2.165 1.00 26.44 276 GLU A N 1
ATOM 2178 C CA . GLU A 1 276 ? -3.186 -17.478 -2.588 1.00 26.44 276 GLU A CA 1
ATOM 2179 C C . GLU A 1 276 ? -3.201 -17.296 -4.112 1.00 26.44 276 GLU A C 1
ATOM 2181 O O . GLU A 1 276 ? -3.444 -16.217 -4.656 1.00 26.44 276 GLU A O 1
ATOM 2186 N N . GLU A 1 277 ? -2.821 -18.370 -4.806 1.00 30.31 277 GLU A N 1
ATOM 2187 C CA . GLU A 1 277 ? -3.476 -18.716 -6.056 1.00 30.31 277 GLU A CA 1
ATOM 2188 C C . GLU A 1 277 ? -4.948 -19.013 -5.724 1.00 30.31 277 GLU A C 1
ATOM 2190 O O . GLU A 1 277 ? -5.247 -19.651 -4.717 1.00 30.31 277 GLU A O 1
ATOM 2195 N N . ASP A 1 278 ? -5.837 -18.509 -6.576 1.00 26.06 278 ASP A N 1
ATOM 2196 C CA . ASP A 1 278 ? -7.294 -18.668 -6.564 1.00 26.06 278 ASP A CA 1
ATOM 2197 C C . ASP A 1 278 ? -8.106 -17.848 -5.544 1.00 26.06 278 ASP A C 1
ATOM 2199 O O . ASP A 1 278 ? -8.298 -18.220 -4.392 1.00 26.06 278 ASP A O 1
ATOM 2203 N N . PHE A 1 279 ? -8.779 -16.807 -6.056 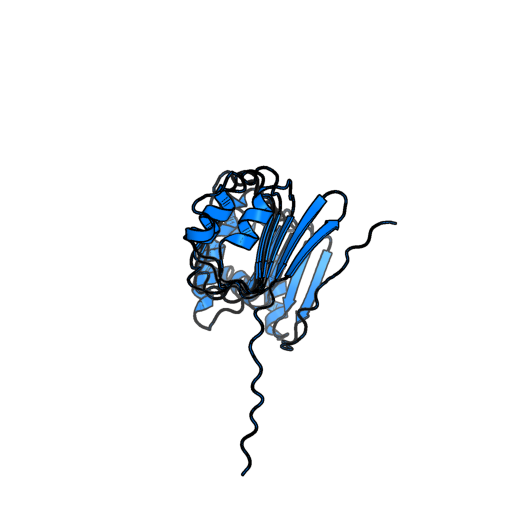1.00 26.14 279 PHE A N 1
ATOM 2204 C CA . PHE A 1 279 ? -10.193 -16.651 -5.714 1.00 26.14 279 PHE A CA 1
ATOM 2205 C C . PHE A 1 279 ? -11.045 -17.205 -6.864 1.00 26.14 279 PHE A C 1
ATOM 2207 O O . PHE A 1 279 ? -10.937 -16.713 -7.994 1.00 26.14 279 PHE A O 1
ATOM 2214 N N . PRO A 1 280 ? -11.874 -18.227 -6.585 1.00 28.19 280 PRO A N 1
ATOM 2215 C CA . PRO A 1 280 ? -12.704 -18.900 -7.565 1.00 28.19 280 PRO A CA 1
ATOM 2216 C C . PRO A 1 280 ? -13.870 -18.012 -7.998 1.00 28.19 280 PRO A C 1
ATOM 2218 O O . PRO A 1 280 ? -14.386 -17.181 -7.247 1.00 28.19 280 PRO A O 1
ATOM 2221 N N . GLY A 1 281 ? -14.316 -18.234 -9.231 1.00 25.45 281 GLY A N 1
ATOM 2222 C CA . GLY A 1 281 ? -15.668 -17.873 -9.617 1.00 25.45 281 GLY A CA 1
ATOM 2223 C C . GLY A 1 281 ? -16.696 -18.652 -8.793 1.00 25.45 281 GLY A C 1
ATOM 2224 O O . GLY A 1 281 ? -16.456 -19.790 -8.409 1.00 25.45 281 GLY A O 1
ATOM 2225 N N . SER A 1 282 ? -17.854 -18.022 -8.612 1.00 24.86 282 SER A N 1
ATOM 2226 C CA . SER A 1 282 ? -19.159 -18.686 -8.509 1.00 24.86 282 SER A CA 1
ATOM 2227 C C . SER A 1 282 ? -19.390 -19.603 -7.300 1.00 24.86 282 SER A C 1
ATOM 2229 O O . SER A 1 282 ? -18.992 -20.763 -7.302 1.00 24.86 282 SER A O 1
ATOM 2231 N N . LEU A 1 283 ? -20.188 -19.118 -6.347 1.00 27.69 283 LEU A N 1
ATOM 2232 C CA . LEU A 1 283 ? -21.572 -19.565 -6.120 1.00 27.69 283 LEU A CA 1
ATOM 2233 C C . LEU A 1 283 ? -22.333 -18.482 -5.345 1.00 27.69 283 LEU A C 1
ATOM 2235 O O . LEU A 1 283 ? -21.748 -17.921 -4.393 1.00 27.69 283 LEU A O 1
#